Protein AF-A0A6J4KK13-F1 (afdb_monomer)

Structure (mmCIF, N/CA/C/O backbone):
data_AF-A0A6J4KK13-F1
#
_entry.id   AF-A0A6J4KK13-F1
#
loop_
_atom_site.group_PDB
_atom_site.id
_atom_site.type_symbol
_atom_site.label_atom_id
_atom_site.label_alt_id
_atom_site.label_comp_id
_atom_site.label_asym_id
_atom_site.label_entity_id
_atom_site.label_seq_id
_atom_site.pdbx_PDB_ins_code
_atom_site.Cartn_x
_atom_site.Cartn_y
_atom_site.Cartn_z
_atom_site.occupancy
_atom_site.B_iso_or_equiv
_atom_site.auth_seq_id
_atom_site.auth_comp_id
_atom_site.auth_asym_id
_atom_site.auth_atom_id
_atom_site.pdbx_PDB_model_num
ATOM 1 N N . MET A 1 1 ? -66.143 -51.509 44.153 1.00 35.44 1 MET A N 1
ATOM 2 C CA . MET A 1 1 ? -67.311 -51.885 43.330 1.00 35.44 1 MET A CA 1
ATOM 3 C C . MET A 1 1 ? -68.242 -50.684 43.238 1.00 35.44 1 MET A C 1
ATOM 5 O O . MET A 1 1 ? -68.929 -50.363 44.189 1.00 35.44 1 MET A O 1
ATOM 9 N N . ASN A 1 2 ? -68.078 -49.971 42.126 1.00 36.03 2 ASN A N 1
ATOM 10 C CA . ASN A 1 2 ? -68.968 -49.094 41.358 1.00 36.03 2 ASN A CA 1
ATOM 11 C C . ASN A 1 2 ? -70.201 -48.445 42.029 1.00 36.03 2 ASN A C 1
ATOM 13 O O . ASN A 1 2 ? -71.186 -49.118 42.301 1.00 36.03 2 ASN A O 1
ATOM 17 N N . GLY A 1 3 ? -70.181 -47.104 42.071 1.00 37.81 3 GLY A N 1
ATOM 18 C CA . GLY A 1 3 ? -71.166 -46.278 41.352 1.00 37.81 3 GLY A CA 1
ATOM 19 C C . GLY A 1 3 ? -72.427 -45.809 42.093 1.00 37.81 3 GLY A C 1
ATOM 20 O O . GLY A 1 3 ? -73.500 -46.352 41.867 1.00 37.81 3 GLY A O 1
ATOM 21 N N . PHE A 1 4 ? -72.317 -44.711 42.847 1.00 40.78 4 PHE A N 1
ATOM 22 C CA . PHE A 1 4 ? -73.385 -43.705 43.021 1.00 40.78 4 PHE A CA 1
ATOM 23 C C . PHE A 1 4 ? -73.153 -42.618 41.950 1.00 40.78 4 PHE A C 1
ATOM 25 O O . PHE A 1 4 ? -72.002 -42.313 41.664 1.00 40.78 4 PHE A O 1
ATOM 32 N N . GLY A 1 5 ? -74.105 -41.969 41.288 1.00 38.34 5 GLY A N 1
ATOM 33 C CA . GLY A 1 5 ? -75.532 -41.797 41.514 1.00 38.34 5 GLY A CA 1
ATOM 34 C C . GLY A 1 5 ? -75.915 -40.438 40.899 1.00 38.34 5 GLY A C 1
ATOM 35 O O . GLY A 1 5 ? -75.447 -39.408 41.358 1.00 38.34 5 GLY A O 1
ATOM 36 N N . ILE A 1 6 ? -76.654 -40.483 39.788 1.00 45.38 6 ILE A N 1
ATOM 37 C CA . ILE A 1 6 ? -77.806 -39.652 39.386 1.00 45.38 6 ILE A CA 1
ATOM 38 C C . ILE A 1 6 ? -77.944 -38.264 40.056 1.00 45.38 6 ILE A C 1
ATOM 40 O O . ILE A 1 6 ? -78.125 -38.203 41.266 1.00 45.38 6 ILE A O 1
ATOM 44 N N . ALA A 1 7 ? -78.050 -37.184 39.262 1.00 44.25 7 ALA A N 1
ATOM 45 C CA . ALA A 1 7 ? -79.260 -36.333 39.179 1.00 44.25 7 ALA A CA 1
ATOM 46 C C . ALA A 1 7 ? -79.024 -34.953 38.526 1.00 44.25 7 ALA A C 1
ATOM 48 O O . ALA A 1 7 ? -78.060 -34.265 38.833 1.00 44.25 7 ALA A O 1
ATOM 49 N N . CYS A 1 8 ? -79.994 -34.572 37.684 1.00 37.81 8 CYS A N 1
ATOM 50 C CA . CYS A 1 8 ? -80.621 -33.253 37.513 1.00 37.81 8 CYS A CA 1
ATOM 51 C C . CYS A 1 8 ? -79.780 -31.965 37.625 1.00 37.81 8 CYS A C 1
ATOM 53 O O . CYS A 1 8 ? -79.281 -31.638 38.692 1.00 37.81 8 CYS A O 1
ATOM 55 N N . TRP A 1 9 ? -79.899 -31.083 36.624 1.00 40.62 9 TRP A N 1
ATOM 56 C CA . TRP A 1 9 ? -80.886 -29.989 36.695 1.00 40.62 9 TRP A CA 1
ATOM 57 C C . TRP A 1 9 ? -81.048 -29.285 35.338 1.00 40.62 9 TRP A C 1
ATOM 59 O O . TRP A 1 9 ? -80.081 -28.884 34.697 1.00 40.62 9 TRP A O 1
ATOM 69 N N . ALA A 1 10 ? -82.303 -29.153 34.914 1.00 47.31 10 ALA A N 1
ATOM 70 C CA . ALA A 1 10 ? -82.740 -28.318 33.807 1.00 47.31 10 ALA A CA 1
ATOM 71 C C . ALA A 1 10 ? -83.020 -26.899 34.321 1.00 47.31 10 ALA A C 1
ATOM 73 O O . ALA A 1 10 ? -83.624 -26.764 35.382 1.00 47.31 10 ALA A O 1
ATOM 74 N N . VAL A 1 11 ? -82.675 -25.863 33.549 1.00 47.88 11 VAL A N 1
ATOM 75 C CA . VAL A 1 11 ? -83.277 -24.525 33.682 1.00 47.88 11 VAL A CA 1
ATOM 76 C C . VAL A 1 11 ? -83.504 -23.932 32.288 1.00 47.88 11 VAL A C 1
ATOM 78 O O . VAL A 1 11 ? -82.575 -23.568 31.574 1.00 47.88 11 VAL A O 1
ATOM 81 N N . LEU A 1 12 ? -84.785 -23.889 31.919 1.00 45.19 12 LEU A N 1
ATOM 82 C CA . LEU A 1 12 ? -85.404 -22.989 30.943 1.00 45.19 12 LEU A CA 1
ATOM 83 C C . LEU A 1 12 ? -85.207 -21.524 31.365 1.00 45.19 12 LEU A C 1
ATOM 85 O O . LEU A 1 12 ? -85.237 -21.253 32.558 1.00 45.19 12 LEU A O 1
ATOM 89 N N . VAL A 1 13 ? -85.155 -20.587 30.410 1.00 45.38 13 VAL A N 1
ATOM 90 C CA . VAL A 1 13 ? -86.081 -19.431 30.324 1.00 45.38 13 VAL A CA 1
ATOM 91 C C . VAL A 1 13 ? -85.727 -18.562 29.107 1.00 45.38 13 VAL A C 1
ATOM 93 O O . VAL A 1 13 ? -84.594 -18.135 28.908 1.00 45.38 13 VAL A O 1
ATOM 96 N N . ALA A 1 14 ? -86.753 -18.337 28.289 1.00 46.69 14 ALA A N 1
ATOM 97 C CA . ALA A 1 14 ? -86.824 -17.412 27.168 1.00 46.69 14 ALA A CA 1
ATOM 98 C C . ALA A 1 14 ? -87.168 -15.988 27.635 1.00 46.69 14 ALA A C 1
ATOM 100 O O . ALA A 1 14 ? -87.855 -15.865 28.640 1.00 46.69 14 ALA A O 1
ATOM 101 N N . PHE A 1 15 ? -86.764 -14.961 26.874 1.00 37.62 15 PHE A N 1
ATOM 102 C CA . PHE A 1 15 ? -87.362 -13.612 26.693 1.00 37.62 15 PHE A CA 1
ATOM 103 C C . PHE A 1 15 ? -86.232 -12.655 26.258 1.00 37.62 15 PHE A C 1
ATOM 105 O O . PHE A 1 15 ? -85.152 -12.698 26.826 1.00 37.62 15 PHE A O 1
ATOM 112 N N . GLY A 1 16 ? -86.354 -11.748 25.297 1.00 38.53 16 GLY A N 1
ATOM 113 C CA . GLY A 1 16 ? -87.470 -11.334 24.468 1.00 38.53 16 GLY A CA 1
ATOM 114 C C . GLY A 1 16 ? -86.950 -10.309 23.453 1.00 38.53 16 GLY A C 1
ATOM 115 O O . GLY A 1 16 ? -86.031 -9.541 23.733 1.00 38.53 16 GLY A O 1
ATOM 116 N N . VAL A 1 17 ? -87.532 -10.325 22.256 1.00 48.09 17 VAL A N 1
ATOM 117 C CA . VAL A 1 17 ? -87.389 -9.253 21.270 1.00 48.09 17 VAL A CA 1
ATOM 118 C C . VAL A 1 17 ? -88.232 -8.077 21.760 1.00 48.09 17 VAL A C 1
ATOM 120 O O . VAL A 1 17 ? -89.447 -8.199 21.889 1.00 48.09 17 VAL A O 1
ATOM 123 N N . GLY A 1 18 ? -87.583 -6.950 22.044 1.00 37.03 18 GLY A N 1
ATOM 124 C CA . GLY A 1 18 ? -88.225 -5.687 22.390 1.00 37.03 18 GLY A CA 1
ATOM 125 C C . GLY A 1 18 ? -87.513 -4.553 21.669 1.00 37.03 18 GLY A C 1
ATOM 126 O O . GLY A 1 18 ? -86.423 -4.151 22.060 1.00 37.03 18 GLY A O 1
ATOM 127 N N . ALA A 1 19 ? -88.121 -4.072 20.587 1.00 50.56 19 ALA A N 1
ATOM 128 C CA . ALA A 1 19 ? -87.686 -2.883 19.879 1.00 50.56 19 ALA A CA 1
ATOM 129 C C . ALA A 1 19 ? -87.922 -1.642 20.753 1.00 50.56 19 ALA A C 1
ATOM 131 O O . ALA A 1 19 ? -89.062 -1.321 21.083 1.00 50.56 19 ALA A O 1
ATOM 132 N N . THR A 1 20 ? -86.857 -0.909 21.066 1.00 41.75 20 THR A N 1
ATOM 133 C CA . THR A 1 20 ? -86.943 0.512 21.407 1.00 41.75 20 THR A CA 1
ATOM 134 C C . THR A 1 20 ? -86.060 1.283 20.437 1.00 41.75 20 THR A C 1
ATOM 136 O O . THR A 1 20 ? -84.832 1.246 20.469 1.00 41.75 20 THR A O 1
ATOM 139 N N . ALA A 1 21 ? -86.725 1.951 19.499 1.00 50.09 21 ALA A N 1
ATOM 140 C CA . ALA A 1 21 ? -86.128 2.995 18.695 1.00 50.09 21 ALA A CA 1
ATOM 141 C C . ALA A 1 21 ? -85.676 4.119 19.636 1.00 50.09 21 ALA A C 1
ATOM 143 O O . ALA A 1 21 ? -86.513 4.718 20.304 1.00 50.09 21 ALA A O 1
ATOM 144 N N . ASN A 1 22 ? -84.363 4.327 19.732 1.00 46.31 22 ASN A N 1
ATOM 145 C CA . ASN A 1 22 ? -83.684 5.616 19.905 1.00 46.31 22 ASN A CA 1
ATOM 146 C C . ASN A 1 22 ? -82.193 5.350 20.134 1.00 46.31 22 ASN A C 1
ATOM 148 O O . ASN A 1 22 ? -81.750 5.116 21.253 1.00 46.31 22 ASN A O 1
ATOM 152 N N . GLY A 1 23 ? -81.416 5.367 19.052 1.00 43.62 23 GLY A N 1
ATOM 153 C CA . GLY A 1 23 ? -79.969 5.176 19.144 1.00 43.62 23 GLY A CA 1
ATOM 154 C C . GLY A 1 23 ? -79.207 5.197 17.823 1.00 43.62 23 GLY A C 1
ATOM 155 O O . GLY A 1 23 ? -78.069 4.747 17.797 1.00 43.62 23 GLY A O 1
ATOM 156 N N . ALA A 1 24 ? -79.775 5.714 16.726 1.00 45.56 24 ALA A N 1
ATOM 157 C CA . ALA A 1 24 ? -79.061 5.758 15.444 1.00 45.56 24 ALA A CA 1
ATOM 158 C C . ALA A 1 24 ? -77.755 6.585 15.514 1.00 45.56 24 ALA A C 1
ATOM 160 O O . ALA A 1 24 ? -76.809 6.277 14.805 1.00 45.56 24 ALA A O 1
ATOM 161 N N . ALA A 1 25 ? -77.654 7.554 16.433 1.00 50.34 25 ALA A N 1
ATOM 162 C CA . ALA A 1 25 ? -76.449 8.370 16.616 1.00 50.34 25 ALA A CA 1
ATOM 163 C C . ALA A 1 25 ? -75.390 7.758 17.564 1.00 50.34 25 ALA A C 1
ATOM 165 O O . ALA A 1 25 ? -74.239 8.188 17.554 1.00 50.34 25 ALA A O 1
ATOM 166 N N . ALA A 1 26 ? -75.744 6.763 18.389 1.00 52.03 26 ALA A N 1
ATOM 167 C CA . ALA A 1 26 ? -74.807 6.150 19.342 1.00 52.03 26 ALA A CA 1
ATOM 168 C C . ALA A 1 26 ? -74.040 4.967 18.725 1.00 52.03 26 ALA A C 1
ATOM 170 O O . ALA A 1 26 ? -72.853 4.791 19.003 1.00 52.03 26 ALA A O 1
ATOM 171 N N . GLN A 1 27 ? -74.687 4.200 17.835 1.00 54.81 27 GLN A N 1
ATOM 172 C CA . GLN A 1 27 ? -74.023 3.144 17.062 1.00 54.81 27 GLN A CA 1
ATOM 173 C C . GLN A 1 27 ? -72.989 3.715 16.085 1.00 54.81 27 GLN A C 1
ATOM 175 O O . GLN A 1 27 ? -71.900 3.160 15.949 1.00 54.81 27 GLN A O 1
ATOM 180 N N . GLU A 1 28 ? -73.310 4.836 15.433 1.00 60.19 28 GLU A N 1
ATOM 181 C CA . GLU A 1 28 ? -72.422 5.480 14.461 1.00 60.19 28 GLU A CA 1
ATOM 182 C C . GLU A 1 28 ? -71.158 6.032 15.138 1.00 60.19 28 GLU A C 1
ATOM 184 O O . GLU A 1 28 ? -70.063 5.894 14.602 1.00 60.19 28 GLU A O 1
ATOM 189 N N . GLY A 1 29 ? -71.270 6.537 16.372 1.00 66.12 29 GLY A N 1
ATOM 190 C CA . GLY A 1 29 ? -70.123 6.967 17.176 1.00 66.12 29 GLY A CA 1
ATOM 191 C C . GLY A 1 29 ? -69.185 5.824 17.580 1.00 66.12 29 GLY A C 1
ATOM 192 O O . GLY A 1 29 ? -67.970 5.990 17.506 1.00 66.12 29 GLY A O 1
ATOM 193 N N . ALA A 1 30 ? -69.717 4.658 17.963 1.00 70.88 30 ALA A N 1
ATOM 194 C CA . ALA A 1 30 ? -68.905 3.482 18.297 1.00 70.88 30 ALA A CA 1
ATOM 195 C C . ALA A 1 30 ? -68.231 2.876 17.053 1.00 70.88 30 ALA A C 1
ATOM 197 O O . ALA A 1 30 ? -67.042 2.572 17.082 1.00 70.88 30 ALA A O 1
ATOM 198 N N . PHE A 1 31 ? -68.960 2.790 15.937 1.00 77.88 31 PHE A N 1
ATOM 199 C CA . PHE A 1 31 ? -68.430 2.316 14.659 1.00 77.88 31 PHE A CA 1
ATOM 200 C C . PHE A 1 31 ? -67.367 3.261 14.083 1.00 77.88 31 PHE A C 1
ATOM 202 O O . PHE A 1 31 ? -66.307 2.817 13.644 1.00 77.88 31 PHE A O 1
ATOM 209 N N . MET A 1 32 ? -67.602 4.575 14.139 1.00 78.81 32 MET A N 1
ATOM 210 C CA . MET A 1 32 ? -66.620 5.574 13.719 1.00 78.81 32 MET A CA 1
ATOM 211 C C . MET A 1 32 ? -65.391 5.563 14.637 1.00 78.81 32 MET A C 1
ATOM 213 O O . MET A 1 32 ? -64.271 5.695 14.151 1.00 78.81 32 MET A O 1
ATOM 217 N N . LYS A 1 33 ? -65.567 5.348 15.950 1.00 78.12 33 LYS A N 1
ATOM 218 C CA . LYS A 1 33 ? -64.460 5.181 16.906 1.00 78.12 33 LYS A CA 1
ATOM 219 C C . LYS A 1 33 ? -63.624 3.935 16.596 1.00 78.12 33 LYS A C 1
ATOM 221 O O . LYS A 1 33 ? -62.400 4.028 16.634 1.00 78.12 33 LYS A O 1
ATOM 226 N N . ASP A 1 34 ? -64.255 2.822 16.227 1.00 79.31 34 ASP A N 1
ATOM 227 C CA . ASP A 1 34 ? -63.563 1.594 15.817 1.00 79.31 34 ASP A CA 1
ATOM 228 C C . ASP A 1 34 ? -62.811 1.776 14.498 1.00 79.31 34 ASP A C 1
ATOM 230 O O . ASP A 1 34 ? -61.632 1.434 14.424 1.00 79.31 34 ASP A O 1
ATOM 234 N N . ILE A 1 35 ? -63.433 2.397 13.487 1.00 83.75 35 ILE A N 1
ATOM 235 C CA . ILE A 1 35 ? -62.777 2.692 12.203 1.00 83.75 35 ILE A CA 1
ATOM 236 C C . ILE A 1 35 ? -61.581 3.627 12.406 1.00 83.75 35 ILE A C 1
ATOM 238 O O . ILE A 1 35 ? -60.470 3.330 11.957 1.00 83.75 35 ILE A O 1
ATOM 242 N N . LEU A 1 36 ? -61.777 4.739 13.116 1.00 82.88 36 LEU A N 1
ATOM 243 C CA . LEU A 1 36 ? -60.709 5.692 13.422 1.00 82.88 36 LEU A CA 1
ATOM 244 C C . LEU A 1 36 ? -59.635 5.074 14.328 1.00 82.88 36 LEU A C 1
ATOM 246 O O . LEU A 1 36 ? -58.463 5.435 14.211 1.00 82.88 36 LEU A O 1
ATOM 250 N N . GLY A 1 37 ? -60.008 4.116 15.178 1.00 81.31 37 GLY A N 1
ATOM 251 C CA . GLY A 1 37 ? -59.096 3.292 15.967 1.00 81.31 37 GLY A CA 1
ATOM 252 C C . GLY A 1 37 ? -58.259 2.341 15.108 1.00 81.31 37 GLY A C 1
ATOM 253 O O . GLY A 1 37 ? -57.050 2.242 15.317 1.00 81.31 37 GLY A O 1
ATOM 254 N N . THR A 1 38 ? -58.853 1.693 14.096 1.00 79.25 38 THR A N 1
ATOM 255 C CA . THR A 1 38 ? -58.132 0.829 13.138 1.00 79.25 38 THR A CA 1
ATOM 256 C C . THR A 1 38 ? -57.217 1.598 12.192 1.00 79.25 38 THR A C 1
ATOM 258 O O . THR A 1 38 ? -56.150 1.097 11.848 1.00 79.25 38 THR A O 1
ATOM 261 N N . ILE A 1 39 ? -57.592 2.818 11.799 1.00 84.56 39 ILE A N 1
ATOM 262 C CA . ILE A 1 39 ? -56.753 3.698 10.965 1.00 84.56 39 ILE A CA 1
ATOM 263 C C . ILE A 1 39 ? -55.667 4.391 11.820 1.00 84.56 39 ILE A C 1
ATOM 265 O O . ILE A 1 39 ? -54.736 4.990 11.288 1.00 84.56 39 ILE A O 1
ATOM 269 N N . GLY A 1 40 ? -55.736 4.267 13.152 1.00 77.12 40 GLY A N 1
ATOM 270 C CA . GLY A 1 40 ? -54.735 4.791 14.085 1.00 77.12 40 GLY A CA 1
ATOM 271 C C . GLY A 1 40 ? -54.870 6.286 14.390 1.00 77.12 40 GLY A C 1
ATOM 272 O O . GLY A 1 40 ? -53.952 6.872 14.958 1.00 77.12 40 GLY A O 1
ATOM 273 N N . ILE A 1 41 ? -55.999 6.903 14.027 1.00 84.31 41 ILE A N 1
ATOM 274 C CA . ILE A 1 41 ? -56.308 8.315 14.304 1.00 84.31 41 ILE A CA 1
ATOM 275 C C . ILE A 1 41 ? -56.720 8.496 15.767 1.00 84.31 41 ILE A C 1
ATOM 277 O O . ILE A 1 41 ? -56.352 9.487 16.396 1.00 84.31 41 ILE A O 1
ATOM 281 N N . LEU A 1 42 ? -57.463 7.533 16.317 1.00 77.56 42 LEU A N 1
ATOM 282 C CA . LEU A 1 42 ? -57.849 7.529 17.723 1.00 77.56 42 LEU A CA 1
ATOM 283 C C . LEU A 1 42 ? -57.085 6.428 18.471 1.00 77.56 42 LEU A C 1
ATOM 285 O O . LEU A 1 42 ? -57.013 5.298 17.979 1.00 77.56 42 LEU A O 1
ATOM 289 N N . PRO A 1 43 ? -56.510 6.704 19.655 1.00 69.50 43 PRO A N 1
ATOM 290 C CA . PRO A 1 43 ? -55.921 5.651 20.469 1.00 69.50 43 PRO A CA 1
ATOM 291 C C . PRO A 1 43 ? -57.007 4.632 20.834 1.00 69.50 43 PRO A C 1
ATOM 293 O O . PRO A 1 43 ? -58.001 4.984 21.467 1.00 69.50 43 PRO A O 1
ATOM 296 N N . LYS A 1 44 ? -56.830 3.371 20.414 1.00 72.56 44 LYS A N 1
ATOM 297 C CA . LYS A 1 44 ? -57.744 2.285 20.792 1.00 72.56 44 LYS A CA 1
ATOM 298 C C . LYS A 1 44 ? -57.804 2.160 22.315 1.00 72.56 44 LYS A C 1
ATOM 300 O O . LYS A 1 44 ? -56.751 2.215 22.958 1.00 72.56 44 LYS A O 1
ATOM 305 N N . ASP A 1 45 ? -58.993 1.928 22.868 1.00 72.69 45 ASP A N 1
ATOM 306 C CA . ASP A 1 45 ? -59.131 1.528 24.268 1.00 72.69 45 ASP A CA 1
ATOM 307 C C . ASP A 1 45 ? -58.383 0.194 24.433 1.00 72.69 45 ASP A C 1
ATOM 309 O O . ASP A 1 45 ? -58.695 -0.809 23.787 1.00 72.69 45 ASP A O 1
ATOM 313 N N . ARG A 1 46 ? -57.282 0.218 25.190 1.00 75.12 46 ARG A N 1
ATOM 314 C CA . ARG A 1 46 ? -56.480 -0.969 25.503 1.00 75.12 46 ARG A CA 1
ATOM 315 C C . ARG A 1 46 ? -56.877 -1.441 26.885 1.00 75.12 46 ARG A C 1
ATOM 317 O O . ARG A 1 46 ? -56.994 -0.615 27.788 1.00 75.12 46 ARG A O 1
ATOM 324 N N . ASP A 1 47 ? -57.026 -2.750 27.038 1.00 82.62 47 ASP A N 1
ATOM 325 C CA . ASP A 1 47 ? -57.270 -3.342 28.347 1.00 82.62 47 ASP A CA 1
ATOM 326 C C . ASP A 1 47 ? -56.199 -2.876 29.350 1.00 82.62 47 ASP A C 1
ATOM 328 O O . ASP A 1 47 ? -55.025 -2.733 28.970 1.00 82.62 47 ASP A O 1
ATOM 332 N N . PRO A 1 48 ? -56.578 -2.611 30.615 1.00 82.75 48 PRO A N 1
ATOM 333 C CA . PRO A 1 48 ? -55.638 -2.220 31.654 1.00 82.75 48 PRO A CA 1
ATOM 334 C C . PRO A 1 48 ? -54.480 -3.217 31.736 1.00 82.75 48 PRO A C 1
ATOM 336 O O . PRO A 1 48 ? -54.685 -4.425 31.840 1.00 82.75 48 PRO A O 1
ATOM 339 N N . ILE A 1 49 ? -53.250 -2.706 31.667 1.00 81.12 49 ILE A N 1
ATOM 340 C CA . ILE A 1 49 ? -52.047 -3.536 31.735 1.00 81.12 49 ILE A CA 1
ATOM 341 C C . ILE A 1 49 ? -51.971 -4.133 33.142 1.00 81.12 49 ILE A C 1
ATOM 343 O O . ILE A 1 49 ? -51.847 -3.399 34.121 1.00 81.12 49 ILE A O 1
ATOM 347 N N . ASP A 1 50 ? -52.038 -5.460 33.240 1.00 85.00 50 ASP A N 1
ATOM 348 C CA . ASP A 1 50 ? -51.825 -6.180 34.495 1.00 85.00 50 ASP A CA 1
ATOM 349 C C . ASP A 1 50 ? -50.329 -6.136 34.849 1.00 85.00 50 ASP A C 1
ATOM 351 O O . ASP A 1 50 ? -49.503 -6.874 34.300 1.00 85.00 50 ASP A O 1
ATOM 355 N N . TYR A 1 51 ? -49.961 -5.193 35.716 1.00 84.88 51 TYR A N 1
ATOM 356 C CA . TYR A 1 51 ? -48.591 -5.019 36.180 1.00 84.88 51 TYR A CA 1
ATOM 357 C C . TYR A 1 51 ? -48.265 -6.071 37.235 1.00 84.88 51 TYR A C 1
ATOM 359 O O . TYR A 1 51 ? -48.522 -5.892 38.424 1.00 84.88 51 TYR A O 1
ATOM 367 N N . ARG A 1 52 ? -47.640 -7.159 36.791 1.00 88.62 52 ARG A N 1
ATOM 368 C CA . ARG A 1 52 ? -47.016 -8.142 37.678 1.00 88.62 52 ARG A CA 1
ATOM 369 C C . ARG A 1 52 ? -45.530 -7.858 37.814 1.00 88.62 52 ARG A C 1
ATOM 371 O O . ARG A 1 52 ? -44.898 -7.307 36.908 1.00 88.62 52 ARG A O 1
ATOM 378 N N . GLU A 1 53 ? -44.973 -8.250 38.952 1.00 85.88 53 GLU A N 1
ATOM 379 C CA . GLU A 1 53 ? -43.529 -8.249 39.134 1.00 85.88 53 GLU A CA 1
ATOM 380 C C . GLU A 1 53 ? -42.858 -9.069 38.023 1.00 85.88 53 GLU A C 1
ATOM 382 O O . GLU A 1 53 ? -43.324 -10.139 37.623 1.00 85.88 53 GLU A O 1
ATOM 387 N N . ARG A 1 54 ? -41.784 -8.516 37.455 1.00 81.44 54 ARG A N 1
ATOM 388 C CA . ARG A 1 54 ? -41.004 -9.219 36.436 1.00 81.44 54 ARG A CA 1
ATOM 389 C C . ARG A 1 54 ? -40.311 -10.398 37.111 1.00 81.44 54 ARG A C 1
ATOM 391 O O . ARG A 1 54 ? -39.821 -10.255 38.228 1.00 81.44 54 ARG A O 1
ATOM 398 N N . ALA A 1 55 ? -40.249 -11.535 36.420 1.00 85.12 55 ALA A N 1
ATOM 399 C CA . ALA A 1 55 ? -39.519 -12.696 36.912 1.00 85.12 55 ALA A CA 1
ATOM 400 C C . ALA A 1 55 ? -38.089 -12.295 37.339 1.00 85.12 55 ALA A C 1
ATOM 402 O O . ALA A 1 55 ? -37.474 -11.449 36.675 1.00 85.12 55 ALA A O 1
ATOM 403 N N . PRO A 1 56 ? -37.563 -12.871 38.434 1.00 86.19 56 PRO A N 1
ATOM 404 C CA . PRO A 1 56 ? -36.254 -12.506 38.955 1.00 86.19 56 PRO A CA 1
ATOM 405 C C . PRO A 1 56 ? -35.154 -12.757 37.916 1.00 86.19 56 PRO A C 1
ATOM 407 O O . PRO A 1 56 ? -35.201 -13.724 37.152 1.00 86.19 56 PRO A O 1
ATOM 410 N N . LEU A 1 57 ? -34.151 -11.874 37.890 1.00 83.50 57 LEU A N 1
ATOM 411 C CA . LEU A 1 57 ? -33.042 -11.950 36.943 1.00 83.50 57 LEU A CA 1
ATOM 412 C C . LEU A 1 57 ? -32.163 -13.170 37.257 1.00 83.50 57 LEU A C 1
ATOM 414 O O . LEU A 1 57 ? -31.502 -13.220 38.293 1.00 83.50 57 LEU A O 1
ATOM 418 N N . VAL A 1 58 ? -32.138 -14.144 36.346 1.00 85.25 58 VAL A N 1
ATOM 419 C CA . VAL A 1 58 ? -31.266 -15.318 36.464 1.00 85.25 58 VAL A CA 1
ATOM 420 C C . VAL A 1 58 ? -29.856 -14.926 36.036 1.00 85.25 58 VAL A C 1
ATOM 422 O O . VAL A 1 58 ? -29.602 -14.642 34.865 1.00 85.25 58 VAL A O 1
ATOM 425 N N . VAL A 1 59 ? -28.936 -14.893 36.996 1.0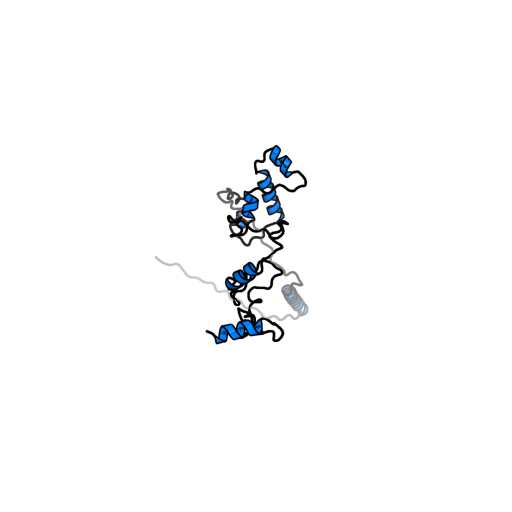0 86.50 59 VAL A N 1
ATOM 426 C CA . VAL A 1 59 ? -27.528 -14.574 36.747 1.00 86.50 59 VAL A CA 1
ATOM 427 C C . VAL A 1 59 ? -26.806 -15.827 36.231 1.00 86.50 59 VAL A C 1
ATOM 429 O O . VAL A 1 59 ? -26.993 -16.905 36.803 1.00 86.50 59 VAL A O 1
ATOM 432 N N . PRO A 1 60 ? -25.981 -15.730 35.170 1.00 87.25 60 PRO A N 1
ATOM 433 C CA . PRO A 1 60 ? -25.195 -16.860 34.689 1.00 87.25 60 PRO A CA 1
ATOM 434 C C . PRO A 1 60 ? -24.259 -17.418 35.780 1.00 87.25 60 PRO A C 1
ATOM 436 O O . PRO A 1 60 ? -23.665 -16.632 36.518 1.00 87.25 60 PRO A O 1
ATOM 439 N N . PRO A 1 61 ? -24.038 -18.748 35.851 1.00 87.62 61 PRO A N 1
ATOM 440 C CA . PRO A 1 61 ? -23.192 -19.374 36.880 1.00 87.62 61 PRO A CA 1
ATOM 441 C C . PRO A 1 61 ? -21.724 -18.936 36.858 1.00 87.62 61 PRO A C 1
ATOM 443 O O . PRO A 1 61 ? -21.005 -19.111 37.838 1.00 87.62 61 PRO A O 1
ATOM 446 N N . LYS A 1 62 ? -21.251 -18.425 35.718 1.00 85.56 62 LYS A N 1
ATOM 447 C CA . LYS A 1 62 ? -19.893 -17.915 35.543 1.00 85.56 62 LYS A CA 1
ATOM 448 C C . LYS A 1 62 ? -19.976 -16.535 34.911 1.00 85.56 62 LYS A C 1
ATOM 450 O O . LYS A 1 62 ? -20.570 -16.379 33.848 1.00 85.56 62 LYS A O 1
ATOM 455 N N . LEU A 1 63 ? -19.353 -15.569 35.576 1.00 87.44 63 LEU A N 1
ATOM 456 C CA . LEU A 1 63 ? -19.217 -14.183 35.121 1.00 87.44 63 LEU A CA 1
ATOM 457 C C . LEU A 1 63 ? -17.882 -13.938 34.395 1.00 87.44 63 LEU A C 1
ATOM 459 O O . LEU A 1 63 ? -17.575 -12.811 34.023 1.00 87.44 63 LEU A O 1
ATOM 463 N N . GLU A 1 64 ? -17.092 -14.993 34.194 1.00 86.19 64 GLU A N 1
ATOM 464 C CA . GLU A 1 64 ? -15.834 -14.961 33.450 1.00 86.19 64 GLU A CA 1
ATOM 465 C C . GLU A 1 64 ? -16.112 -14.586 31.989 1.00 86.19 64 GLU A C 1
ATOM 467 O O . GLU A 1 64 ? -16.697 -15.357 31.219 1.00 86.19 64 GLU A O 1
ATOM 472 N N . LEU A 1 65 ? -15.698 -13.381 31.604 1.00 81.94 65 LEU A N 1
ATOM 473 C CA . LEU A 1 65 ? -15.738 -12.946 30.217 1.00 81.94 65 LEU A CA 1
ATOM 474 C C . LEU A 1 65 ? -14.661 -13.692 29.425 1.00 81.94 65 LEU A C 1
ATOM 476 O O . LEU A 1 65 ? -13.564 -13.957 29.917 1.00 81.94 65 LEU A O 1
ATOM 480 N N . ARG A 1 66 ? -14.950 -14.004 28.157 1.00 84.06 66 ARG A N 1
ATOM 481 C CA . ARG A 1 66 ? -13.914 -14.483 27.233 1.00 84.06 66 ARG A CA 1
ATOM 482 C C . ARG A 1 66 ? -12.778 -13.443 27.197 1.00 84.06 66 ARG A C 1
ATOM 484 O O . ARG A 1 66 ? -13.084 -12.253 27.092 1.00 84.06 66 ARG A O 1
ATOM 491 N N . PRO A 1 67 ? -11.496 -13.861 27.232 1.00 85.00 67 PRO A N 1
ATOM 492 C CA . PRO A 1 67 ? -10.378 -12.931 27.111 1.00 85.00 67 PRO A CA 1
ATOM 493 C C . PRO A 1 67 ? -10.523 -12.073 25.846 1.00 85.00 67 PRO A C 1
ATOM 495 O O . PRO A 1 67 ? -10.996 -12.583 24.820 1.00 85.00 67 PRO A O 1
ATOM 498 N N . PRO A 1 68 ? -10.134 -10.785 25.898 1.00 83.25 68 PRO A N 1
ATOM 499 C CA . PRO A 1 68 ? -10.255 -9.895 24.756 1.00 83.25 68 PRO A CA 1
ATOM 500 C C . PRO A 1 68 ? -9.518 -10.497 23.562 1.00 83.25 68 PRO A C 1
ATOM 502 O O . PRO A 1 68 ? -8.409 -11.022 23.685 1.00 83.25 68 PRO A O 1
ATOM 505 N N . ALA A 1 69 ? -10.160 -10.456 22.397 1.00 80.31 69 ALA A N 1
ATOM 506 C CA . ALA A 1 69 ? -9.519 -10.916 21.181 1.00 80.31 69 ALA A CA 1
ATOM 507 C C . ALA A 1 69 ? -8.295 -10.026 20.910 1.00 80.31 69 ALA A C 1
ATOM 509 O O . ALA A 1 69 ? -8.374 -8.806 21.056 1.00 80.31 69 ALA A O 1
ATOM 510 N N . GLY A 1 70 ? -7.160 -10.633 20.551 1.00 78.25 70 GLY A N 1
ATOM 511 C CA . GLY A 1 70 ? -5.927 -9.887 20.297 1.00 78.25 70 GLY A CA 1
ATOM 512 C C . GLY A 1 70 ? -6.134 -8.782 19.257 1.00 78.25 70 GLY A C 1
ATOM 513 O O . GLY A 1 70 ? -6.940 -8.938 18.328 1.00 78.25 70 GLY A O 1
ATOM 514 N N . ALA A 1 71 ? -5.409 -7.671 19.414 1.00 67.44 71 ALA A N 1
ATOM 515 C CA . ALA A 1 71 ? -5.405 -6.582 18.442 1.00 67.44 71 ALA A CA 1
ATOM 516 C C . ALA A 1 71 ? -5.051 -7.139 17.051 1.00 67.44 71 ALA A C 1
ATOM 518 O O . ALA A 1 71 ? -4.033 -7.811 16.895 1.00 67.44 71 ALA A O 1
ATOM 519 N N . GLY A 1 72 ? -5.909 -6.914 16.051 1.00 69.50 72 GLY A N 1
ATOM 520 C CA . GLY A 1 72 ? -5.735 -7.470 14.703 1.00 69.50 72 GLY A CA 1
ATOM 521 C C . GLY A 1 72 ? -6.512 -8.761 14.411 1.00 69.50 72 GLY A C 1
ATOM 522 O O . GLY A 1 72 ? -6.457 -9.262 13.289 1.00 69.50 72 GLY A O 1
ATOM 523 N N . SER A 1 73 ? -7.215 -9.345 15.389 1.00 69.19 73 SER A N 1
ATOM 524 C CA . SER A 1 73 ? -7.908 -10.630 15.194 1.00 69.19 73 SER A CA 1
ATOM 525 C C . SER A 1 73 ? -9.138 -10.546 14.284 1.00 69.19 73 SER A C 1
ATOM 527 O O . SER A 1 73 ? -9.483 -11.546 13.655 1.00 69.19 73 SER A O 1
ATOM 529 N N . ALA A 1 74 ? -9.790 -9.385 14.184 1.00 68.44 74 ALA A N 1
ATOM 530 C CA . ALA A 1 74 ? -10.909 -9.178 13.268 1.00 68.44 74 ALA A CA 1
ATOM 531 C C . ALA A 1 74 ? -10.407 -9.051 11.820 1.00 68.44 74 ALA A C 1
ATOM 533 O O . ALA A 1 74 ? -10.941 -9.697 10.919 1.00 68.44 74 ALA A O 1
ATOM 534 N N . GLU A 1 75 ? -9.315 -8.314 11.624 1.00 68.75 75 GLU A N 1
ATOM 535 C CA . GLU A 1 75 ? -8.646 -8.105 10.338 1.00 68.75 75 GLU A CA 1
ATOM 536 C C . GLU A 1 75 ? -7.959 -9.384 9.832 1.00 68.75 75 GLU A C 1
ATOM 538 O O . GLU A 1 75 ? -7.925 -9.638 8.631 1.00 68.75 75 GLU A O 1
ATOM 543 N N . ALA A 1 76 ? -7.443 -10.223 10.738 1.00 71.12 76 ALA A N 1
ATOM 544 C CA . ALA A 1 76 ? -6.867 -11.525 10.394 1.00 71.12 76 ALA A CA 1
ATOM 545 C C . ALA A 1 76 ? -7.932 -12.564 10.007 1.00 71.12 76 ALA A C 1
ATOM 547 O O . ALA A 1 76 ? -7.666 -13.453 9.200 1.00 71.12 76 ALA A O 1
ATOM 548 N N . ARG A 1 77 ? -9.138 -12.470 10.584 1.00 75.94 77 ARG A N 1
ATOM 549 C CA . ARG A 1 77 ? -10.259 -13.374 10.277 1.00 75.94 77 ARG A CA 1
ATOM 550 C C . ARG A 1 77 ? -11.029 -12.959 9.030 1.00 75.94 77 ARG A C 1
ATOM 552 O O . ARG A 1 77 ? -11.650 -13.815 8.409 1.00 75.94 77 ARG A O 1
ATOM 559 N N . ASN A 1 78 ? -11.005 -11.675 8.677 1.00 79.31 78 ASN A N 1
ATOM 560 C CA . ASN A 1 78 ? -11.687 -11.160 7.502 1.00 79.31 78 ASN A CA 1
ATOM 561 C C . ASN A 1 78 ? -10.774 -10.221 6.691 1.00 79.31 78 ASN A C 1
ATOM 563 O O . ASN A 1 78 ? -10.656 -9.041 7.029 1.00 79.31 78 ASN A O 1
ATOM 567 N N . PRO A 1 79 ? -10.179 -10.704 5.584 1.00 78.31 79 PRO A N 1
ATOM 568 C CA . PRO A 1 79 ? -9.295 -9.896 4.748 1.00 78.31 79 PRO A CA 1
ATOM 569 C C . PRO A 1 79 ? -10.013 -8.752 4.011 1.00 78.31 79 PRO A C 1
ATOM 571 O O . PRO A 1 79 ? -9.339 -7.850 3.522 1.00 78.31 79 PRO A O 1
ATOM 574 N N . GLN A 1 80 ? -11.351 -8.763 3.945 1.00 83.69 80 GLN A N 1
ATOM 575 C CA . GLN A 1 80 ? -12.164 -7.705 3.330 1.00 83.69 80 GLN A CA 1
ATOM 576 C C . GLN A 1 80 ? -12.431 -6.528 4.286 1.00 83.69 80 GLN A C 1
ATOM 578 O O . GLN A 1 80 ? -13.017 -5.525 3.878 1.00 83.69 80 GLN A O 1
ATOM 583 N N . TRP A 1 81 ? -12.042 -6.629 5.564 1.00 81.81 81 TRP A N 1
ATOM 584 C CA . TRP A 1 81 ? -12.275 -5.545 6.515 1.00 81.81 81 TRP A CA 1
ATOM 585 C C . TRP A 1 81 ? -11.459 -4.298 6.129 1.00 81.81 81 TRP A C 1
ATOM 587 O O . TRP A 1 81 ? -10.255 -4.421 5.874 1.00 81.81 81 TRP A O 1
ATOM 597 N N . PRO A 1 82 ? -12.069 -3.099 6.089 1.00 83.88 82 PRO A N 1
ATOM 598 C CA . PRO A 1 82 ? -11.351 -1.876 5.753 1.00 83.88 82 PRO A CA 1
ATOM 599 C C . PRO A 1 82 ? -10.164 -1.646 6.693 1.00 83.88 82 PRO A C 1
ATOM 601 O O . PRO A 1 82 ? -10.293 -1.749 7.914 1.00 83.88 82 PRO A O 1
ATOM 604 N N . ARG A 1 83 ? -9.001 -1.323 6.121 1.00 83.00 83 ARG A N 1
ATOM 605 C CA . ARG A 1 83 ? -7.822 -0.912 6.889 1.00 83.00 83 ARG A CA 1
ATOM 606 C C . ARG A 1 83 ? -7.839 0.600 7.047 1.00 83.00 83 ARG A C 1
ATOM 608 O O . ARG A 1 83 ? -7.774 1.317 6.054 1.00 83.00 83 ARG A O 1
ATOM 615 N N . ASP A 1 84 ? -7.908 1.056 8.289 1.00 86.50 84 ASP A N 1
ATOM 616 C CA . ASP A 1 84 ? -7.806 2.472 8.625 1.00 86.50 84 ASP A CA 1
ATOM 617 C C . ASP A 1 84 ? -6.365 2.973 8.365 1.00 86.50 84 ASP A C 1
ATOM 619 O O . ASP A 1 84 ? -5.413 2.388 8.909 1.00 86.50 84 ASP A O 1
ATOM 623 N N . PRO A 1 85 ? -6.167 4.006 7.520 1.00 87.94 85 PRO A N 1
ATOM 624 C CA . PRO A 1 85 ? -4.844 4.557 7.239 1.00 87.94 85 PRO A CA 1
ATOM 625 C C . PRO A 1 85 ? -4.150 5.114 8.488 1.00 87.94 85 PRO A C 1
ATOM 627 O O . PRO A 1 85 ? -2.925 4.995 8.588 1.00 87.94 85 PRO A O 1
ATOM 630 N N . ASP A 1 86 ? -4.895 5.651 9.456 1.00 90.81 86 ASP A N 1
ATOM 631 C CA . ASP A 1 86 ? -4.321 6.241 10.668 1.00 90.81 86 ASP A CA 1
ATOM 632 C C . ASP A 1 86 ? -3.766 5.152 11.591 1.00 90.81 86 ASP A C 1
ATOM 634 O O . ASP A 1 86 ? -2.645 5.257 12.096 1.00 90.81 86 ASP A O 1
ATOM 638 N N . VAL A 1 87 ? -4.495 4.040 11.733 1.00 88.25 87 VAL A N 1
ATOM 639 C CA . VAL A 1 87 ? -4.028 2.860 12.481 1.00 88.25 87 VAL A CA 1
ATOM 640 C C . VAL A 1 87 ? -2.819 2.221 11.794 1.00 88.25 87 VAL A C 1
ATOM 642 O O . VAL A 1 87 ? -1.876 1.793 12.464 1.00 88.25 87 VAL A O 1
ATOM 645 N N . ALA A 1 88 ? -2.804 2.173 10.460 1.00 87.31 88 ALA A N 1
ATOM 646 C CA . ALA A 1 88 ? -1.652 1.681 9.707 1.00 87.31 88 ALA A CA 1
ATOM 647 C C . ALA A 1 88 ? -0.417 2.579 9.900 1.00 87.31 88 ALA A C 1
ATOM 649 O O . ALA A 1 88 ? 0.686 2.070 10.120 1.00 87.31 88 ALA A O 1
ATOM 650 N N . ALA A 1 89 ? -0.600 3.902 9.879 1.00 86.06 89 ALA A N 1
ATOM 651 C CA . ALA A 1 89 ? 0.461 4.867 10.142 1.00 86.06 89 ALA A CA 1
ATOM 652 C C . ALA A 1 89 ? 0.988 4.760 11.582 1.00 86.06 89 ALA A C 1
ATOM 654 O O . ALA A 1 89 ? 2.203 4.775 11.788 1.00 86.06 89 ALA A O 1
ATOM 655 N N . ALA A 1 90 ? 0.101 4.589 12.567 1.00 88.19 90 ALA A N 1
ATOM 656 C CA . ALA A 1 90 ? 0.477 4.382 13.964 1.00 88.19 90 ALA A CA 1
ATOM 657 C C . ALA A 1 90 ? 1.313 3.105 14.142 1.00 88.19 90 ALA A C 1
ATOM 659 O O . ALA A 1 90 ? 2.425 3.173 14.667 1.00 88.19 90 ALA A O 1
ATOM 660 N N . ARG A 1 91 ? 0.853 1.965 13.604 1.00 87.44 91 ARG A N 1
ATOM 661 C CA . ARG A 1 91 ? 1.607 0.697 13.656 1.00 87.44 91 ARG A CA 1
ATOM 662 C C . ARG A 1 91 ? 2.971 0.805 12.977 1.00 87.44 91 ARG A C 1
ATOM 664 O O . ARG A 1 91 ? 3.947 0.245 13.471 1.00 87.44 91 ARG A O 1
ATOM 671 N N . ARG A 1 92 ? 3.061 1.529 11.856 1.00 85.81 92 ARG A N 1
ATOM 672 C CA . ARG A 1 92 ? 4.336 1.770 11.171 1.00 85.81 92 ARG A CA 1
ATOM 673 C C . ARG A 1 92 ? 5.299 2.574 12.049 1.00 85.81 92 ARG A C 1
ATOM 675 O O . ARG A 1 92 ? 6.450 2.174 12.183 1.00 85.81 92 ARG A O 1
ATOM 682 N N . ARG A 1 93 ? 4.829 3.651 12.686 1.00 85.25 93 ARG A N 1
ATOM 683 C CA . ARG A 1 93 ? 5.642 4.462 13.612 1.00 85.25 93 ARG A CA 1
ATOM 684 C C . ARG A 1 93 ? 6.122 3.655 14.815 1.00 85.25 93 ARG A C 1
ATOM 686 O O . ARG A 1 93 ? 7.276 3.781 15.203 1.00 85.25 93 ARG A O 1
ATOM 693 N N . GLU A 1 94 ? 5.264 2.816 15.390 1.00 87.19 94 GLU A N 1
ATOM 694 C CA . GLU A 1 94 ? 5.643 1.919 16.491 1.00 87.19 94 GLU A CA 1
ATOM 695 C C . GLU A 1 94 ? 6.702 0.898 16.059 1.00 87.19 94 GLU A C 1
ATOM 697 O O . GLU A 1 94 ? 7.664 0.655 16.790 1.00 87.19 94 GLU A O 1
ATOM 702 N N . ALA A 1 95 ? 6.559 0.325 14.860 1.00 85.38 95 ALA A N 1
ATOM 703 C CA . ALA A 1 95 ? 7.545 -0.592 14.300 1.00 85.38 95 ALA A CA 1
ATOM 704 C C . ALA A 1 95 ? 8.895 0.104 14.072 1.00 85.38 95 ALA A C 1
ATOM 706 O O . ALA A 1 95 ? 9.920 -0.428 14.491 1.00 85.38 95 ALA A O 1
ATOM 707 N N . GLU A 1 96 ? 8.892 1.305 13.487 1.00 81.44 96 GLU A N 1
ATOM 708 C CA . GLU A 1 96 ? 10.090 2.133 13.286 1.00 81.44 96 GLU A CA 1
ATOM 709 C C . GLU A 1 96 ? 10.741 2.529 14.621 1.00 81.44 96 GLU A C 1
ATOM 711 O O . GLU A 1 96 ? 11.962 2.479 14.749 1.00 81.44 96 GLU A O 1
ATOM 716 N N . ALA A 1 97 ? 9.946 2.842 15.648 1.00 83.06 97 ALA A N 1
ATOM 717 C CA . ALA A 1 97 ? 10.447 3.158 16.986 1.00 83.06 97 ALA A CA 1
ATOM 718 C C . ALA A 1 97 ? 11.075 1.948 17.700 1.00 83.06 97 ALA A C 1
ATOM 720 O O . ALA A 1 97 ? 11.951 2.125 18.546 1.00 83.06 97 ALA A O 1
ATOM 721 N N . ARG A 1 98 ? 10.636 0.725 17.374 1.00 81.94 98 ARG A N 1
ATOM 722 C CA . ARG A 1 98 ? 11.182 -0.519 17.936 1.00 81.94 98 ARG A CA 1
ATOM 723 C C . ARG A 1 98 ? 12.502 -0.935 17.285 1.00 81.94 98 ARG A C 1
ATOM 725 O O . ARG A 1 98 ? 13.214 -1.750 17.871 1.00 81.94 98 ARG A O 1
ATOM 732 N N . VAL A 1 99 ? 12.833 -0.409 16.104 1.00 78.88 99 VAL A N 1
ATOM 733 C CA . VAL A 1 99 ? 14.116 -0.692 15.454 1.00 78.88 99 VAL A CA 1
ATOM 734 C C . VAL A 1 99 ? 15.241 -0.121 16.326 1.00 78.88 99 VAL A C 1
ATOM 736 O O . VAL A 1 99 ? 15.282 1.090 16.554 1.00 78.88 99 VAL A O 1
ATOM 739 N N . PRO A 1 100 ? 16.162 -0.960 16.835 1.00 75.50 100 PRO A N 1
ATOM 740 C CA . PRO A 1 100 ? 17.279 -0.481 17.633 1.00 75.50 100 PRO A CA 1
ATOM 741 C C . PRO A 1 100 ? 18.270 0.253 16.722 1.00 75.50 100 PRO A C 1
ATOM 743 O O . PRO A 1 100 ? 19.127 -0.364 16.100 1.00 75.50 100 PRO A O 1
ATOM 746 N N . THR A 1 101 ? 18.144 1.575 16.627 1.00 69.19 101 THR A N 1
ATOM 747 C CA . THR A 1 101 ? 19.120 2.436 15.942 1.00 69.19 101 THR A CA 1
ATOM 748 C C . THR A 1 101 ? 20.132 2.980 16.936 1.00 69.19 101 THR A C 1
ATOM 750 O O . THR A 1 101 ? 19.753 3.518 17.980 1.00 69.19 101 THR A O 1
ATOM 753 N N . THR A 1 102 ? 21.413 2.914 16.590 1.00 71.31 102 THR A N 1
ATOM 754 C CA . THR A 1 102 ? 22.465 3.604 17.346 1.00 71.31 102 THR A CA 1
ATOM 755 C C . THR A 1 102 ? 22.315 5.131 17.219 1.00 71.31 102 THR A C 1
ATOM 757 O O . THR A 1 102 ? 21.808 5.641 16.220 1.00 71.31 102 THR A O 1
ATOM 760 N N . GLU A 1 103 ? 22.774 5.899 18.213 1.00 65.38 103 GLU A N 1
ATOM 761 C CA . GLU A 1 103 ? 22.759 7.380 18.197 1.00 65.38 103 GLU A CA 1
ATOM 762 C C . GLU A 1 103 ? 23.422 7.946 16.919 1.00 65.38 103 GLU A C 1
ATOM 764 O O . GLU A 1 103 ? 22.959 8.925 16.330 1.00 65.38 103 GLU A O 1
ATOM 769 N N . THR A 1 104 ? 24.484 7.288 16.441 1.00 63.91 104 THR A N 1
ATOM 770 C CA . THR A 1 104 ? 25.191 7.636 15.201 1.00 63.91 104 THR A CA 1
ATOM 771 C C . THR A 1 104 ? 24.334 7.403 13.958 1.00 63.91 104 THR A C 1
ATOM 773 O O . THR A 1 104 ? 24.350 8.225 13.042 1.00 63.91 104 THR A O 1
ATOM 776 N N . GLU A 1 105 ? 23.569 6.313 13.917 1.00 65.31 105 GLU A N 1
ATOM 777 C CA . GLU A 1 105 ? 22.613 6.036 12.842 1.00 65.31 105 GLU A CA 1
ATOM 778 C C . GLU A 1 105 ? 21.463 7.038 12.862 1.00 65.31 105 GLU A C 1
ATOM 780 O O . GLU A 1 105 ? 21.168 7.639 11.833 1.00 65.31 105 GLU A O 1
ATOM 785 N N . ARG A 1 106 ? 20.885 7.320 14.033 1.00 66.12 106 ARG A N 1
ATOM 786 C CA . ARG A 1 106 ? 19.786 8.285 14.182 1.00 66.12 106 ARG A CA 1
ATOM 787 C C . ARG A 1 106 ? 20.172 9.681 13.675 1.00 66.12 106 ARG A C 1
ATOM 789 O O . ARG A 1 106 ? 19.390 10.320 12.979 1.00 66.12 106 ARG A O 1
ATOM 796 N N . ARG A 1 107 ? 21.411 10.125 13.926 1.00 65.19 107 ARG A N 1
ATOM 797 C CA . ARG A 1 107 ? 21.951 11.385 13.372 1.00 65.19 107 ARG A CA 1
ATOM 798 C C . ARG A 1 107 ? 22.177 11.348 11.860 1.00 65.19 107 ARG A C 1
ATOM 800 O O . ARG A 1 107 ? 22.032 12.375 11.209 1.00 65.19 107 ARG A O 1
ATOM 807 N N . ARG A 1 108 ? 22.512 10.188 11.285 1.00 63.50 108 ARG A N 1
ATOM 808 C CA . ARG A 1 108 ? 22.625 10.018 9.824 1.00 63.50 108 ARG A CA 1
ATOM 809 C C . ARG A 1 108 ? 21.258 10.005 9.138 1.00 63.50 108 ARG A C 1
ATOM 811 O O . ARG A 1 108 ? 21.160 10.485 8.016 1.00 63.50 108 ARG A O 1
ATOM 818 N N . PHE A 1 109 ? 20.231 9.480 9.808 1.00 62.12 109 PHE A N 1
ATOM 819 C CA . PHE A 1 109 ? 18.856 9.420 9.307 1.00 62.12 109 PHE A CA 1
ATOM 820 C C . PHE A 1 109 ? 18.093 10.751 9.438 1.00 62.12 109 PHE A C 1
ATOM 822 O O . PHE A 1 109 ? 17.223 11.018 8.617 1.00 62.12 109 PHE A O 1
ATOM 829 N N . ASN A 1 110 ? 18.440 11.593 10.420 1.00 62.72 110 ASN A N 1
ATOM 830 C CA . ASN A 1 110 ? 17.768 12.872 10.701 1.00 62.72 110 ASN A CA 1
ATOM 831 C C . ASN A 1 110 ? 18.275 14.076 9.886 1.00 62.72 110 ASN A C 1
ATOM 833 O O . ASN A 1 110 ? 17.719 15.162 10.020 1.00 62.72 110 ASN A O 1
ATOM 837 N N . ASN A 1 111 ? 19.327 13.928 9.077 1.00 58.00 111 ASN A N 1
ATOM 838 C CA . ASN A 1 111 ? 19.727 14.993 8.157 1.00 58.00 111 ASN A CA 1
ATOM 839 C C . ASN A 1 111 ? 18.748 15.027 6.971 1.00 58.00 111 ASN A C 1
ATOM 841 O O . ASN A 1 111 ? 18.403 13.967 6.451 1.00 58.00 111 ASN A O 1
ATOM 845 N N . ASP A 1 112 ? 18.364 16.228 6.515 1.00 56.47 112 ASP A N 1
ATOM 846 C CA . ASP A 1 112 ? 17.417 16.559 5.416 1.00 56.47 112 ASP A CA 1
ATOM 847 C C . ASP A 1 112 ? 17.651 15.846 4.063 1.00 56.47 112 ASP A C 1
ATOM 849 O O . ASP A 1 112 ? 16.961 16.079 3.076 1.00 56.47 112 ASP A O 1
ATOM 853 N N . SER A 1 113 ? 18.637 14.960 3.985 1.00 56.69 113 SER A N 1
ATOM 854 C CA . SER A 1 113 ? 18.983 14.166 2.810 1.00 56.69 113 SER A CA 1
ATOM 855 C C . SER A 1 113 ? 18.114 12.924 2.610 1.00 56.69 113 SER A C 1
ATOM 857 O O . SER A 1 113 ? 18.346 12.206 1.642 1.00 56.69 113 SER A O 1
ATOM 859 N N . GLY A 1 114 ? 17.150 12.655 3.499 1.00 57.09 114 GLY A N 1
ATOM 860 C CA . GLY A 1 114 ? 16.408 11.398 3.506 1.00 57.09 114 GLY A CA 1
ATOM 861 C C . GLY A 1 114 ? 17.336 10.239 3.869 1.00 57.09 114 GLY A C 1
ATOM 862 O O . GLY A 1 114 ? 18.421 10.069 3.314 1.00 57.09 114 GLY A O 1
ATOM 863 N N . GLY A 1 115 ? 16.943 9.441 4.855 1.00 68.12 115 GLY A N 1
ATOM 864 C CA . GLY A 1 115 ? 17.710 8.276 5.275 1.00 68.12 115 GLY A CA 1
ATOM 865 C C . GLY A 1 115 ? 18.248 7.471 4.093 1.00 68.12 115 GLY A C 1
ATOM 866 O O . GLY A 1 115 ? 17.480 7.060 3.225 1.00 68.12 115 GLY A O 1
ATOM 867 N N . ARG A 1 116 ? 19.569 7.253 4.040 1.00 66.88 116 ARG A N 1
ATOM 868 C CA . ARG A 1 116 ? 20.153 6.344 3.048 1.00 66.88 116 ARG A CA 1
ATOM 869 C C . ARG A 1 116 ? 19.471 4.993 3.235 1.00 66.88 116 ARG A C 1
ATOM 871 O O . ARG A 1 116 ? 19.593 4.410 4.308 1.00 66.88 116 ARG A O 1
ATOM 878 N N . LEU A 1 117 ? 18.747 4.538 2.215 1.00 71.31 117 LEU A N 1
ATOM 879 C CA . LEU A 1 117 ? 18.067 3.248 2.249 1.00 71.31 117 LEU A CA 1
ATOM 880 C C . LEU A 1 117 ? 19.086 2.155 2.579 1.00 71.31 117 LEU A C 1
ATOM 882 O O . LEU A 1 117 ? 20.197 2.146 2.033 1.00 71.31 117 LEU A O 1
ATOM 886 N N . SER A 1 118 ? 18.708 1.247 3.479 1.00 76.19 118 SER A N 1
ATOM 887 C CA . SER A 1 118 ? 19.513 0.058 3.752 1.00 76.19 118 SER A CA 1
ATOM 888 C C . SER A 1 118 ? 19.675 -0.770 2.474 1.00 76.19 118 SER A C 1
ATOM 890 O O . SER A 1 118 ? 18.860 -0.698 1.549 1.00 76.19 118 SER A O 1
ATOM 892 N N . VAL A 1 119 ? 20.739 -1.572 2.390 1.00 77.25 119 VAL A N 1
ATOM 893 C CA . VAL A 1 119 ? 20.945 -2.456 1.231 1.00 77.25 119 VAL A CA 1
ATOM 894 C C . VAL A 1 119 ? 19.757 -3.411 1.089 1.00 77.25 119 VAL A C 1
ATOM 896 O O . VAL A 1 119 ? 19.340 -3.724 -0.023 1.00 77.25 119 VAL A O 1
ATOM 899 N N . GLU A 1 120 ? 19.177 -3.825 2.207 1.00 78.56 120 GLU A N 1
ATOM 900 C CA . GLU A 1 120 ? 17.998 -4.674 2.312 1.00 78.56 120 GLU A CA 1
ATOM 901 C C . GLU A 1 120 ? 16.740 -3.975 1.778 1.00 78.56 120 GLU A C 1
ATOM 903 O O . GLU A 1 120 ? 16.026 -4.579 0.981 1.00 78.56 120 GLU A O 1
ATOM 908 N N . GLU A 1 121 ? 16.496 -2.702 2.113 1.00 76.12 121 GLU A N 1
ATOM 909 C CA . GLU A 1 121 ? 15.389 -1.915 1.537 1.00 76.12 121 GLU A CA 1
ATOM 910 C C . GLU A 1 121 ? 15.561 -1.676 0.042 1.00 76.12 121 GLU A C 1
ATOM 912 O O . GLU A 1 121 ? 14.613 -1.854 -0.726 1.00 76.12 121 GLU A O 1
ATOM 917 N N . ILE A 1 122 ? 16.778 -1.327 -0.389 1.00 81.50 122 ILE A N 1
ATOM 918 C CA . ILE A 1 122 ? 17.092 -1.186 -1.814 1.00 81.50 122 ILE A CA 1
ATOM 919 C C . ILE A 1 122 ? 16.778 -2.502 -2.521 1.00 81.50 122 ILE A C 1
ATOM 921 O O . ILE A 1 122 ? 16.156 -2.494 -3.578 1.00 81.50 122 ILE A O 1
ATOM 925 N N . ARG A 1 123 ? 17.164 -3.641 -1.931 1.00 77.56 123 ARG A N 1
ATOM 926 C CA . ARG A 1 123 ? 16.891 -4.977 -2.474 1.00 77.56 123 ARG A CA 1
ATOM 927 C C . ARG A 1 123 ? 15.403 -5.319 -2.482 1.00 77.56 123 ARG A C 1
ATOM 929 O O . ARG A 1 123 ? 14.965 -5.895 -3.472 1.00 77.56 123 ARG A O 1
ATOM 936 N N . ALA A 1 124 ? 14.653 -4.964 -1.441 1.00 79.81 124 ALA A N 1
ATOM 937 C CA . ALA A 1 124 ? 13.214 -5.207 -1.337 1.00 79.81 124 ALA A CA 1
ATOM 938 C C . ALA A 1 124 ? 12.410 -4.414 -2.379 1.00 79.81 124 ALA A C 1
ATOM 940 O O . ALA A 1 124 ? 11.400 -4.901 -2.879 1.00 79.81 124 ALA A O 1
ATOM 941 N N . GLY A 1 125 ? 12.887 -3.223 -2.754 1.00 75.94 125 GLY A N 1
ATOM 942 C CA . GLY A 1 125 ? 12.312 -2.426 -3.839 1.00 75.94 125 GLY A CA 1
ATOM 943 C C . GLY A 1 125 ? 12.664 -2.914 -5.251 1.00 75.94 125 GLY A C 1
ATOM 944 O O . GLY A 1 125 ? 12.115 -2.393 -6.223 1.00 75.94 125 GLY A O 1
ATOM 945 N N . ARG A 1 126 ? 13.568 -3.895 -5.414 1.00 75.88 126 ARG A N 1
ATOM 946 C CA . ARG A 1 126 ? 13.929 -4.405 -6.747 1.00 75.88 126 ARG A CA 1
ATOM 947 C C . ARG A 1 126 ? 12.863 -5.362 -7.269 1.00 75.88 126 ARG A C 1
ATOM 949 O O . ARG A 1 126 ? 12.505 -6.341 -6.620 1.00 75.88 126 ARG A O 1
ATOM 956 N N . ARG A 1 127 ? 12.416 -5.120 -8.504 1.00 74.12 127 ARG A N 1
ATOM 957 C CA . ARG A 1 127 ? 11.605 -6.067 -9.281 1.00 74.12 127 ARG A CA 1
ATOM 958 C C . ARG A 1 127 ? 12.354 -7.398 -9.423 1.00 74.12 127 ARG A C 1
ATOM 960 O O . ARG A 1 127 ? 13.569 -7.405 -9.628 1.00 74.12 127 ARG A O 1
ATOM 967 N N . ALA A 1 128 ? 11.632 -8.518 -9.377 1.00 68.19 128 ALA A N 1
ATOM 968 C CA . ALA A 1 128 ? 12.191 -9.826 -9.710 1.00 68.19 128 ALA A CA 1
ATOM 969 C C . ALA A 1 128 ? 12.844 -9.776 -11.109 1.00 68.19 128 ALA A C 1
ATOM 971 O O . ALA A 1 128 ? 12.190 -9.406 -12.082 1.00 68.19 128 ALA A O 1
ATOM 972 N N . GLY A 1 129 ? 14.146 -10.076 -11.187 1.00 67.38 129 GLY A N 1
ATOM 973 C CA . GLY A 1 129 ? 14.952 -9.977 -12.413 1.00 67.38 129 GLY A CA 1
ATOM 974 C C . GLY A 1 129 ? 15.791 -8.697 -12.562 1.00 67.38 129 GLY A C 1
ATOM 975 O O . GLY A 1 129 ? 16.689 -8.667 -13.395 1.00 67.38 129 GLY A O 1
ATOM 976 N N . ALA A 1 130 ? 15.596 -7.670 -11.725 1.00 66.19 130 ALA A N 1
ATOM 977 C CA . ALA A 1 130 ? 16.418 -6.451 -11.714 1.00 66.19 130 ALA A CA 1
ATOM 978 C C . ALA A 1 130 ? 17.729 -6.639 -10.915 1.00 66.19 130 ALA A C 1
ATOM 980 O O . ALA A 1 130 ? 18.044 -5.886 -9.988 1.00 66.19 130 ALA A O 1
ATOM 981 N N . GLY A 1 131 ? 18.480 -7.698 -11.225 1.00 69.38 131 GLY A N 1
ATOM 982 C CA . GLY A 1 131 ? 19.819 -7.908 -10.676 1.00 69.38 131 GLY A CA 1
ATOM 983 C C . GLY A 1 131 ? 20.774 -6.791 -11.103 1.00 69.38 131 GLY A C 1
ATOM 984 O O . GLY A 1 131 ? 20.592 -6.179 -12.151 1.00 69.38 131 GLY A O 1
ATOM 985 N N . VAL A 1 132 ? 21.805 -6.522 -10.294 1.00 67.25 132 VAL A N 1
ATOM 986 C CA . VAL A 1 132 ? 22.970 -5.778 -10.799 1.00 67.25 132 VAL A CA 1
ATOM 987 C C . VAL A 1 132 ? 23.610 -6.706 -11.830 1.00 67.25 132 VAL A C 1
ATOM 989 O O . VAL A 1 132 ? 23.940 -7.833 -11.445 1.00 67.25 132 VAL A O 1
ATOM 992 N N . PRO A 1 133 ? 23.727 -6.321 -13.111 1.00 64.75 133 PRO A N 1
ATOM 993 C CA . PRO A 1 133 ? 24.294 -7.223 -14.099 1.00 64.75 133 PRO A CA 1
ATOM 994 C C . PRO A 1 133 ? 25.731 -7.550 -13.693 1.00 64.75 133 PRO A C 1
ATOM 996 O O . PRO A 1 133 ? 26.491 -6.668 -13.299 1.00 64.75 133 PRO A O 1
ATOM 999 N N . THR A 1 134 ? 26.055 -8.840 -13.684 1.00 65.62 134 THR A N 1
ATOM 1000 C CA . THR A 1 134 ? 27.402 -9.327 -13.342 1.00 65.62 134 THR A CA 1
ATOM 1001 C C . THR A 1 134 ? 28.362 -9.146 -14.519 1.00 65.62 134 THR A C 1
ATOM 1003 O O . THR A 1 134 ? 29.572 -9.069 -14.330 1.00 65.62 134 THR A O 1
ATOM 1006 N N . ASP A 1 135 ? 27.803 -8.995 -15.718 1.00 66.62 135 ASP A N 1
ATOM 1007 C CA . ASP A 1 135 ? 28.525 -8.629 -16.925 1.00 66.62 135 ASP A CA 1
ATOM 1008 C C . ASP A 1 135 ? 28.758 -7.110 -16.986 1.00 66.62 135 ASP A C 1
ATOM 1010 O O . ASP A 1 135 ? 27.944 -6.337 -16.466 1.00 66.62 135 ASP A O 1
ATOM 1014 N N . PRO A 1 136 ? 29.846 -6.648 -17.629 1.00 65.94 136 PRO A N 1
ATOM 1015 C CA . PRO A 1 136 ? 30.108 -5.226 -17.811 1.00 65.94 136 PRO A CA 1
ATOM 1016 C C . PRO A 1 136 ? 28.959 -4.565 -18.586 1.00 65.94 136 PRO A C 1
ATOM 1018 O O . PRO A 1 136 ? 28.831 -4.710 -19.802 1.00 65.94 136 PRO A O 1
ATOM 1021 N N . VAL A 1 137 ? 28.112 -3.821 -17.871 1.00 58.69 137 VAL A N 1
ATOM 1022 C CA . VAL A 1 137 ? 27.036 -3.028 -18.473 1.00 58.69 137 VAL A CA 1
ATOM 1023 C C . VAL A 1 137 ? 27.659 -1.820 -19.143 1.00 58.69 137 VAL A C 1
ATOM 1025 O O . VAL A 1 137 ? 28.177 -0.924 -18.476 1.00 58.69 137 VAL A O 1
ATOM 1028 N N . TYR A 1 138 ? 27.578 -1.772 -20.467 1.00 57.66 138 TYR A N 1
ATOM 1029 C CA . TYR A 1 138 ? 27.910 -0.571 -21.218 1.00 57.66 138 TYR A CA 1
ATOM 1030 C C . TYR A 1 138 ? 26.829 0.480 -20.935 1.00 57.66 138 TYR A C 1
ATOM 1032 O O . TYR A 1 138 ? 25.697 0.374 -21.407 1.00 57.66 138 TYR A O 1
ATOM 1040 N N . ARG A 1 139 ? 27.138 1.460 -20.083 1.00 56.62 139 ARG A N 1
ATOM 1041 C CA . ARG A 1 139 ? 26.216 2.550 -19.762 1.00 56.62 139 ARG A CA 1
ATOM 1042 C C . ARG A 1 139 ? 26.351 3.622 -20.837 1.00 56.62 139 ARG A C 1
ATOM 1044 O O . ARG A 1 139 ? 27.310 4.388 -20.827 1.00 56.62 139 ARG A O 1
ATOM 1051 N N . HIS A 1 140 ? 25.393 3.663 -21.756 1.00 52.44 140 HIS A N 1
ATOM 1052 C CA . HIS A 1 140 ? 25.309 4.729 -22.751 1.00 52.44 140 HIS A CA 1
ATOM 1053 C C . HIS A 1 140 ? 25.254 6.094 -22.042 1.00 52.44 140 HIS A C 1
ATOM 1055 O O . HIS A 1 140 ? 24.422 6.294 -21.151 1.00 52.44 140 HIS A O 1
ATOM 1061 N N . GLY A 1 141 ? 26.167 7.002 -22.396 1.00 55.50 141 GLY A N 1
ATOM 1062 C CA . GLY A 1 141 ? 26.245 8.363 -21.851 1.00 55.50 141 GLY A CA 1
ATOM 1063 C C . GLY A 1 141 ? 27.411 8.691 -20.906 1.00 55.50 141 GLY A C 1
ATOM 1064 O O . GLY A 1 141 ? 27.498 9.841 -20.485 1.00 55.50 141 GLY A O 1
ATOM 1065 N N . ASP A 1 142 ? 28.336 7.772 -20.596 1.00 58.28 142 ASP A N 1
ATOM 1066 C CA . ASP A 1 142 ? 29.490 8.055 -19.704 1.00 58.28 142 ASP A CA 1
ATOM 1067 C C . ASP A 1 142 ? 30.646 8.834 -20.382 1.00 58.28 142 ASP A C 1
ATOM 1069 O O . ASP A 1 142 ? 31.814 8.706 -20.026 1.00 58.28 142 ASP A O 1
ATOM 1073 N N . GLY A 1 143 ? 30.356 9.615 -21.431 1.00 55.84 143 GLY A N 1
ATOM 1074 C CA . GLY A 1 143 ? 31.324 10.499 -22.105 1.00 55.84 143 GLY A CA 1
ATOM 1075 C C . GLY A 1 143 ? 32.548 9.816 -22.741 1.00 55.84 143 GLY A C 1
ATOM 1076 O O . GLY A 1 143 ? 33.382 10.487 -23.353 1.00 55.84 143 GLY A O 1
ATOM 1077 N N . GLY A 1 144 ? 32.671 8.493 -22.633 1.00 61.06 144 GLY A N 1
ATOM 1078 C CA . GLY A 1 144 ? 33.721 7.713 -23.264 1.00 61.06 144 GLY A CA 1
ATOM 1079 C C . GLY A 1 144 ? 33.596 7.813 -24.779 1.00 61.06 144 GLY A C 1
ATOM 1080 O O . GLY A 1 144 ? 32.551 7.506 -25.349 1.00 61.06 144 GLY A O 1
ATOM 1081 N N . ARG A 1 145 ? 34.679 8.204 -25.461 1.00 56.22 145 ARG A N 1
ATOM 1082 C CA . ARG A 1 145 ? 34.713 8.366 -26.930 1.00 56.22 145 ARG A CA 1
ATOM 1083 C C . ARG A 1 145 ? 34.379 7.092 -27.731 1.00 56.22 145 ARG A C 1
ATOM 1085 O O . ARG A 1 145 ? 34.310 7.161 -28.952 1.00 56.22 145 ARG A O 1
ATOM 1092 N N . GLY A 1 146 ? 34.186 5.951 -27.066 1.00 58.72 146 GLY A N 1
ATOM 1093 C CA . GLY A 1 146 ? 33.717 4.701 -27.666 1.00 58.72 146 GLY A CA 1
ATOM 1094 C C . GLY A 1 146 ? 32.194 4.588 -27.828 1.00 58.72 146 GLY A C 1
ATOM 1095 O O . GLY A 1 146 ? 31.754 3.716 -28.567 1.00 58.72 146 GLY A O 1
ATOM 1096 N N . ASP A 1 147 ? 31.394 5.450 -27.185 1.00 57.44 147 ASP A N 1
ATOM 1097 C CA . ASP A 1 147 ? 29.918 5.399 -27.257 1.00 57.44 147 ASP A CA 1
ATOM 1098 C C . ASP A 1 147 ? 29.362 6.165 -28.475 1.00 57.44 147 ASP A C 1
ATOM 1100 O O . ASP A 1 147 ? 28.308 5.834 -29.008 1.00 57.44 147 ASP A O 1
ATOM 1104 N N . SER A 1 148 ? 30.094 7.169 -28.968 1.00 60.31 148 SER A N 1
ATOM 1105 C CA . SER A 1 148 ? 29.669 8.026 -30.087 1.00 60.31 148 SER A CA 1
ATOM 1106 C C . SER A 1 148 ? 30.300 7.674 -31.437 1.00 60.31 148 SER A C 1
ATOM 1108 O O . SER A 1 148 ? 29.792 8.110 -32.471 1.00 60.31 148 SER A O 1
ATOM 1110 N N . TRP A 1 149 ? 31.364 6.863 -31.467 1.00 65.69 149 TRP A N 1
ATOM 1111 C CA . TRP A 1 149 ? 31.970 6.393 -32.713 1.00 65.69 149 TRP A CA 1
ATOM 1112 C C . TRP A 1 149 ? 31.651 4.918 -32.943 1.00 65.69 149 TRP A C 1
ATOM 1114 O O . TRP A 1 149 ? 32.332 4.026 -32.443 1.00 65.69 149 TRP A O 1
ATOM 1124 N N . VAL A 1 150 ? 30.628 4.657 -33.755 1.00 71.69 150 VAL A N 1
ATOM 1125 C CA . VAL A 1 150 ? 30.318 3.298 -34.204 1.00 71.69 150 VAL A CA 1
ATOM 1126 C C . VAL A 1 150 ? 31.044 3.008 -35.521 1.00 71.69 150 VAL A C 1
ATOM 1128 O O . VAL A 1 150 ? 30.856 3.716 -36.509 1.00 71.69 150 VAL A O 1
ATOM 1131 N N . ASP A 1 151 ? 31.883 1.967 -35.551 1.00 75.94 151 ASP A N 1
ATOM 1132 C CA . ASP A 1 151 ? 32.557 1.521 -36.778 1.00 75.94 151 ASP A CA 1
ATOM 1133 C C . ASP A 1 151 ? 31.524 0.892 -37.744 1.00 75.94 151 ASP A C 1
ATOM 1135 O O . ASP A 1 151 ? 30.785 -0.018 -37.344 1.00 75.94 151 ASP A O 1
ATOM 1139 N N . PRO A 1 152 ? 31.463 1.305 -39.025 1.00 74.88 152 PRO A N 1
ATOM 1140 C CA . PRO A 1 152 ? 30.516 0.762 -40.004 1.00 74.88 152 PRO A CA 1
ATOM 1141 C C . PRO A 1 152 ? 30.596 -0.766 -40.189 1.00 74.88 152 PRO A C 1
ATOM 1143 O O . PRO A 1 152 ? 29.592 -1.397 -40.536 1.00 74.88 152 PRO A O 1
ATOM 1146 N N . LYS A 1 153 ? 31.746 -1.400 -39.925 1.00 75.94 153 LYS A N 1
ATOM 1147 C CA . LYS A 1 153 ? 31.885 -2.867 -39.940 1.00 75.94 153 LYS A CA 1
ATOM 1148 C C . LYS A 1 153 ? 31.157 -3.524 -38.768 1.00 75.94 153 LYS A C 1
ATOM 1150 O O . LYS A 1 153 ? 30.556 -4.581 -38.951 1.00 75.94 153 LYS A O 1
ATOM 1155 N N . THR A 1 154 ? 31.156 -2.887 -37.596 1.00 73.19 154 THR A N 1
ATOM 1156 C CA . THR A 1 154 ? 30.431 -3.387 -36.413 1.00 73.19 154 THR A CA 1
ATOM 1157 C C . THR A 1 154 ? 28.917 -3.276 -36.581 1.00 73.19 154 THR A C 1
ATOM 1159 O O . THR A 1 154 ? 28.197 -4.191 -36.190 1.00 73.19 154 THR A O 1
ATOM 1162 N N . LEU A 1 155 ? 28.433 -2.225 -37.254 1.00 71.12 155 LEU A N 1
ATOM 1163 C CA . LEU A 1 155 ? 27.019 -2.088 -37.623 1.00 71.12 155 LEU A CA 1
ATOM 1164 C C . LEU A 1 155 ? 26.575 -3.181 -38.600 1.00 71.12 155 LEU A C 1
ATOM 1166 O O . LEU A 1 155 ? 25.528 -3.796 -38.407 1.00 71.12 155 LEU A O 1
ATOM 1170 N N . ARG A 1 156 ? 27.395 -3.477 -39.619 1.00 74.38 156 ARG A N 1
ATOM 1171 C CA . ARG A 1 156 ? 27.109 -4.571 -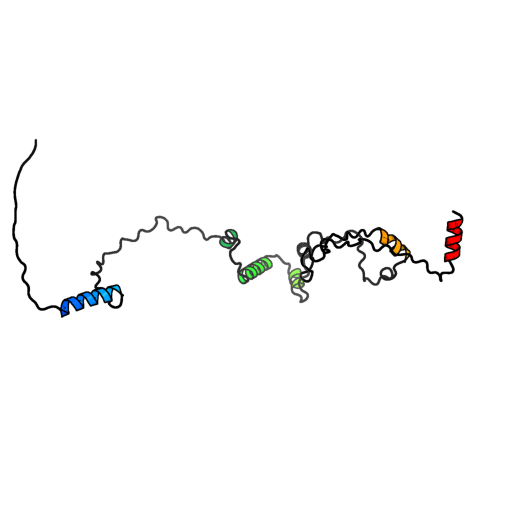40.562 1.00 74.38 156 ARG A CA 1
ATOM 1172 C C . ARG A 1 156 ? 27.099 -5.940 -39.888 1.00 74.38 156 ARG A C 1
ATOM 1174 O O . ARG A 1 156 ? 26.245 -6.754 -40.225 1.00 74.38 156 ARG A O 1
ATOM 1181 N N . ALA A 1 157 ? 28.005 -6.196 -38.946 1.00 72.31 157 ALA A N 1
ATOM 1182 C CA . ALA A 1 157 ? 28.020 -7.454 -38.202 1.00 72.31 157 ALA A CA 1
ATOM 1183 C C . ALA A 1 157 ? 26.777 -7.602 -37.306 1.00 72.31 157 ALA A C 1
ATOM 1185 O O . ALA A 1 157 ? 26.101 -8.623 -37.374 1.00 72.31 157 ALA A O 1
ATOM 1186 N N . LYS A 1 158 ? 26.412 -6.552 -36.555 1.00 63.56 158 LYS A N 1
ATOM 1187 C CA . LYS A 1 158 ? 25.245 -6.563 -35.653 1.00 63.56 158 LYS A CA 1
ATOM 1188 C C . LYS A 1 158 ? 23.894 -6.652 -36.366 1.00 63.56 158 LYS A C 1
ATOM 1190 O O . LYS A 1 158 ? 22.931 -7.108 -35.762 1.00 63.56 158 LYS A O 1
ATOM 1195 N N . SER A 1 159 ? 23.813 -6.256 -37.639 1.00 60.28 159 SER A N 1
ATOM 1196 C CA . SER A 1 159 ? 22.574 -6.375 -38.426 1.00 60.28 159 SER A CA 1
ATOM 1197 C C . SER A 1 159 ? 22.095 -7.820 -38.626 1.00 60.28 159 SER A C 1
ATOM 1199 O O . SER A 1 159 ? 20.938 -8.022 -38.976 1.00 60.28 159 SER A O 1
ATOM 1201 N N . LYS A 1 160 ? 22.957 -8.822 -38.390 1.00 59.59 160 LYS A N 1
ATOM 1202 C CA . LYS A 1 160 ? 22.625 -10.240 -38.584 1.00 59.59 160 LYS A CA 1
ATOM 1203 C C . LYS A 1 160 ? 22.026 -10.929 -37.355 1.00 59.59 160 LYS A C 1
ATOM 1205 O O . LYS A 1 160 ? 21.349 -11.935 -37.523 1.00 59.59 160 LYS A O 1
ATOM 1210 N N . ASP A 1 161 ? 22.231 -10.383 -36.156 1.00 50.34 161 ASP A N 1
ATOM 1211 C CA . ASP A 1 161 ? 21.893 -11.076 -34.900 1.00 50.34 161 ASP A CA 1
ATOM 1212 C C . ASP A 1 161 ? 20.589 -10.581 -34.252 1.00 50.34 161 ASP A C 1
ATOM 1214 O O . ASP A 1 161 ? 20.100 -11.166 -33.287 1.00 50.34 161 ASP A O 1
ATOM 1218 N N . ALA A 1 162 ? 19.985 -9.515 -34.778 1.00 52.28 162 ALA A N 1
ATOM 1219 C CA . ALA A 1 162 ? 18.722 -8.988 -34.277 1.00 52.28 162 ALA A CA 1
ATOM 1220 C C . ALA A 1 162 ? 17.533 -9.666 -34.973 1.00 52.28 162 ALA A C 1
ATOM 1222 O O . ALA A 1 162 ? 16.801 -9.035 -35.733 1.00 52.28 162 ALA A O 1
ATOM 1223 N N . ALA A 1 163 ? 17.316 -10.951 -34.692 1.00 53.69 163 ALA A N 1
ATOM 1224 C CA . ALA A 1 163 ? 16.035 -11.597 -34.965 1.00 53.69 163 ALA A CA 1
ATOM 1225 C C . ALA A 1 163 ? 14.986 -11.051 -33.979 1.00 53.69 163 ALA A C 1
ATOM 1227 O O . ALA A 1 163 ? 14.604 -11.701 -33.006 1.00 53.69 163 ALA A O 1
ATOM 1228 N N . VAL A 1 164 ? 14.564 -9.802 -34.186 1.00 55.09 164 VAL A N 1
ATOM 1229 C CA . VAL A 1 164 ? 13.405 -9.235 -33.499 1.00 55.09 164 VAL A CA 1
ATOM 1230 C C . VAL A 1 164 ? 12.201 -10.017 -34.004 1.00 55.09 164 VAL A C 1
ATOM 1232 O O . VAL A 1 164 ? 11.824 -9.917 -35.169 1.00 55.09 164 VAL A O 1
ATOM 1235 N N . VAL A 1 165 ? 11.626 -10.850 -33.139 1.00 58.06 165 VAL A N 1
ATOM 1236 C CA . VAL A 1 165 ? 10.399 -11.583 -33.453 1.00 58.06 165 VAL A CA 1
ATOM 1237 C C . VAL A 1 165 ? 9.290 -10.547 -33.618 1.00 58.06 165 VAL A C 1
ATOM 1239 O O . VAL A 1 165 ? 8.788 -10.011 -32.634 1.00 58.06 165 VAL A O 1
ATOM 1242 N N . ALA A 1 166 ? 8.942 -10.241 -34.868 1.00 58.41 166 ALA A N 1
ATOM 1243 C CA . ALA A 1 166 ? 8.000 -9.182 -35.234 1.00 58.41 166 ALA A CA 1
ATOM 1244 C C . ALA A 1 166 ? 6.596 -9.352 -34.617 1.00 58.41 166 ALA A C 1
ATOM 1246 O O . ALA A 1 166 ? 5.841 -8.387 -34.527 1.00 58.41 166 ALA A O 1
ATOM 1247 N N . ASP A 1 167 ? 6.273 -10.559 -34.148 1.00 63.69 167 ASP A N 1
ATOM 1248 C CA . ASP A 1 167 ? 4.966 -10.914 -33.592 1.00 63.69 167 ASP A CA 1
ATOM 1249 C C . ASP A 1 167 ? 4.907 -10.900 -32.049 1.00 63.69 167 ASP A C 1
ATOM 1251 O O . ASP A 1 167 ? 3.837 -11.115 -31.465 1.00 63.69 167 ASP A O 1
ATOM 1255 N N . ALA A 1 168 ? 6.032 -10.654 -31.362 1.00 69.50 168 ALA A N 1
ATOM 1256 C CA . ALA A 1 168 ? 6.103 -10.664 -29.901 1.00 69.50 168 ALA A CA 1
ATOM 1257 C C . ALA A 1 168 ? 6.027 -9.241 -29.325 1.00 69.50 168 ALA A C 1
ATOM 1259 O O . ALA A 1 168 ? 6.928 -8.422 -29.496 1.00 69.50 168 ALA A O 1
ATOM 1260 N N . GLU A 1 169 ? 4.944 -8.950 -28.607 1.00 77.06 169 GLU A N 1
ATOM 1261 C CA . GLU A 1 169 ? 4.790 -7.680 -27.903 1.00 77.06 169 GLU A CA 1
ATOM 1262 C C . GLU A 1 169 ? 5.630 -7.661 -26.616 1.00 77.06 169 GLU A C 1
ATOM 1264 O O . GLU A 1 169 ? 5.540 -8.606 -25.830 1.00 77.06 169 GLU A O 1
ATOM 1269 N N . PRO A 1 170 ? 6.416 -6.596 -26.369 1.00 78.44 170 PRO A N 1
ATOM 1270 C CA . PRO A 1 170 ? 7.119 -6.420 -25.105 1.00 78.44 170 PRO A CA 1
ATOM 1271 C C . PRO A 1 170 ? 6.149 -6.273 -23.931 1.00 78.44 170 PRO A C 1
ATOM 1273 O O . PRO A 1 170 ? 5.141 -5.571 -24.038 1.00 78.44 170 PRO A O 1
ATOM 1276 N N . ASP A 1 171 ? 6.495 -6.865 -22.788 1.00 80.44 171 ASP A N 1
ATOM 1277 C CA . ASP A 1 171 ? 5.717 -6.717 -21.559 1.00 80.44 171 ASP A CA 1
ATOM 1278 C C . ASP A 1 171 ? 5.558 -5.244 -21.173 1.00 80.44 171 ASP A C 1
ATOM 1280 O O . ASP A 1 171 ? 6.521 -4.473 -21.154 1.00 80.44 171 ASP A O 1
ATOM 1284 N N . ARG A 1 172 ? 4.337 -4.868 -20.789 1.00 86.50 172 ARG A N 1
ATOM 1285 C CA . ARG A 1 172 ? 4.007 -3.516 -20.335 1.00 86.50 172 ARG A CA 1
ATOM 1286 C C . ARG A 1 172 ? 4.790 -3.146 -19.069 1.00 86.50 172 ARG A C 1
ATOM 1288 O O . ARG A 1 172 ? 4.685 -3.829 -18.048 1.00 86.50 172 ARG A O 1
ATOM 1295 N N . GLN A 1 173 ? 5.517 -2.031 -19.110 1.00 83.94 173 GLN A N 1
ATOM 1296 C CA . GLN A 1 173 ? 6.342 -1.523 -18.007 1.00 83.94 173 GLN A CA 1
ATOM 1297 C C . GLN A 1 173 ? 5.757 -0.270 -17.346 1.00 83.94 173 GLN A C 1
ATOM 1299 O O . GLN A 1 173 ? 5.938 -0.084 -16.142 1.00 83.94 173 GLN A O 1
ATOM 1304 N N . LEU A 1 174 ? 5.048 0.578 -18.098 1.00 89.31 174 LEU A N 1
ATOM 1305 C CA . LEU A 1 174 ? 4.531 1.865 -17.609 1.00 89.31 174 LEU A CA 1
ATOM 1306 C C . LEU A 1 174 ? 3.011 1.988 -17.788 1.00 89.31 174 LEU A C 1
ATOM 1308 O O . LEU A 1 174 ? 2.406 1.344 -18.641 1.00 89.31 174 LEU A O 1
ATOM 1312 N N . LEU A 1 175 ? 2.376 2.856 -16.989 1.00 85.62 175 LEU A N 1
ATOM 1313 C CA . LEU A 1 175 ? 0.937 3.143 -17.105 1.00 85.62 175 LEU A CA 1
ATOM 1314 C C . LEU A 1 175 ? 0.588 3.962 -18.357 1.00 85.62 175 LEU A C 1
ATOM 1316 O O . LEU A 1 175 ? -0.547 3.914 -18.816 1.00 85.62 175 LEU A O 1
ATOM 1320 N N . THR A 1 176 ? 1.572 4.672 -18.908 1.00 90.56 176 THR A N 1
ATOM 1321 C CA . THR A 1 176 ? 1.478 5.417 -20.170 1.00 90.56 176 THR A CA 1
ATOM 1322 C C . THR A 1 176 ? 1.603 4.526 -21.402 1.00 90.56 176 THR A C 1
ATOM 1324 O O . THR A 1 176 ? 1.264 4.959 -22.500 1.00 90.56 176 THR A O 1
ATOM 1327 N N . GLU A 1 177 ? 2.092 3.295 -21.245 1.00 86.75 177 GLU A N 1
ATOM 1328 C CA . GLU A 1 177 ? 2.154 2.344 -22.348 1.00 86.75 177 GLU A CA 1
ATOM 1329 C C . GLU A 1 177 ? 0.778 1.737 -22.628 1.00 86.75 177 GLU A C 1
ATOM 1331 O O . GLU A 1 177 ? -0.005 1.511 -21.692 1.00 86.75 177 GLU A O 1
ATOM 1336 N N . PRO A 1 178 ? 0.480 1.453 -23.911 1.00 88.50 178 PRO A N 1
ATOM 1337 C CA . PRO A 1 178 ? -0.789 0.860 -24.287 1.00 88.50 178 PRO A CA 1
ATOM 1338 C C . PRO A 1 178 ? -0.985 -0.501 -23.593 1.00 88.50 178 PRO A C 1
ATOM 1340 O O . PRO A 1 178 ? -0.008 -1.168 -23.235 1.00 88.50 178 PRO A O 1
ATOM 1343 N N . PRO A 1 179 ? -2.242 -0.929 -23.382 1.00 84.94 179 PRO A N 1
ATOM 1344 C CA . PRO A 1 179 ? -2.529 -2.252 -22.846 1.00 84.94 179 PRO A CA 1
ATOM 1345 C C . PRO A 1 179 ? -1.952 -3.364 -23.731 1.00 84.94 179 PRO A C 1
ATOM 1347 O O . PRO A 1 179 ? -1.794 -3.195 -24.940 1.00 84.94 179 PRO A O 1
ATOM 1350 N N . THR A 1 180 ? -1.689 -4.523 -23.130 1.00 83.00 180 THR A N 1
ATOM 1351 C CA . THR A 1 180 ? -1.184 -5.701 -23.847 1.00 83.00 180 THR A CA 1
ATOM 1352 C C . THR A 1 180 ? -2.147 -6.109 -24.963 1.00 83.00 180 THR A C 1
ATOM 1354 O O . THR A 1 180 ? -3.349 -6.240 -24.732 1.00 83.00 180 THR A O 1
ATOM 1357 N N . GLY A 1 181 ? -1.620 -6.338 -26.157 1.00 80.50 181 GLY A N 1
ATOM 1358 C CA . GLY A 1 181 ? -2.321 -6.733 -27.377 1.00 80.50 181 GLY A CA 1
ATOM 1359 C C . GLY A 1 181 ? -2.434 -5.607 -28.404 1.00 80.50 181 GLY A C 1
ATOM 1360 O O . GLY A 1 181 ? -2.665 -5.885 -29.577 1.00 80.50 181 GLY A O 1
ATOM 1361 N N . TYR A 1 182 ? -2.247 -4.349 -27.995 1.00 83.31 182 TYR A N 1
ATOM 1362 C CA . TYR A 1 182 ? -2.446 -3.183 -28.865 1.00 83.31 182 TYR A CA 1
ATOM 1363 C C . TYR A 1 182 ? -1.235 -2.860 -29.740 1.00 83.31 182 TYR A C 1
ATOM 1365 O O . TYR A 1 182 ? -1.374 -2.146 -30.730 1.00 83.31 182 TYR A O 1
ATOM 1373 N N . ARG A 1 183 ? -0.047 -3.374 -29.397 1.00 80.88 183 ARG A N 1
ATOM 1374 C CA . ARG A 1 183 ? 1.147 -3.249 -30.249 1.00 80.88 183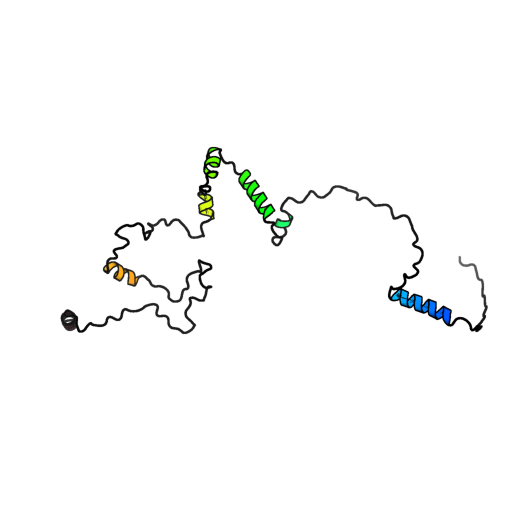 ARG A CA 1
A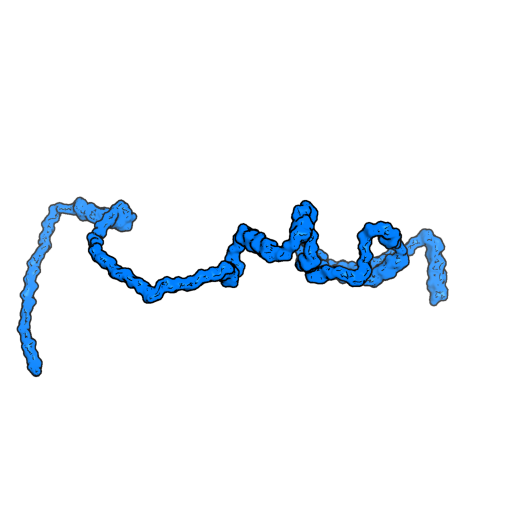TOM 1375 C C . ARG A 1 183 ? 1.236 -4.346 -31.313 1.00 80.88 183 ARG A C 1
ATOM 1377 O O . ARG A 1 183 ? 2.149 -4.302 -32.133 1.00 80.88 183 ARG A O 1
ATOM 1384 N N . LYS A 1 184 ? 0.317 -5.320 -31.317 1.00 76.62 184 LYS A N 1
ATOM 1385 C CA . LYS A 1 184 ? 0.299 -6.383 -32.326 1.00 76.62 184 LYS A CA 1
ATOM 1386 C C . LYS A 1 184 ? -0.303 -5.879 -33.641 1.00 76.62 184 LYS A C 1
ATOM 1388 O O . LYS A 1 184 ? -1.296 -5.150 -33.615 1.00 76.62 184 LYS A O 1
ATOM 1393 N N . PRO A 1 185 ? 0.260 -6.279 -34.791 1.00 75.69 185 PRO A N 1
ATOM 1394 C CA . PRO A 1 185 ? -0.359 -6.015 -36.081 1.00 75.69 185 PRO A CA 1
ATOM 1395 C C . PRO A 1 185 ? -1.760 -6.636 -36.164 1.00 75.69 185 PRO A C 1
ATOM 1397 O O . PRO A 1 185 ? -2.042 -7.662 -35.542 1.00 75.69 185 PRO A O 1
ATOM 1400 N N . ALA A 1 186 ? -2.647 -6.018 -36.948 1.00 75.38 186 ALA A N 1
ATOM 1401 C CA . ALA A 1 186 ? -3.989 -6.544 -37.167 1.00 75.38 186 ALA A CA 1
ATOM 1402 C C . ALA A 1 186 ? -3.928 -7.937 -37.816 1.00 75.38 186 ALA A C 1
ATOM 1404 O O . ALA A 1 186 ? -3.060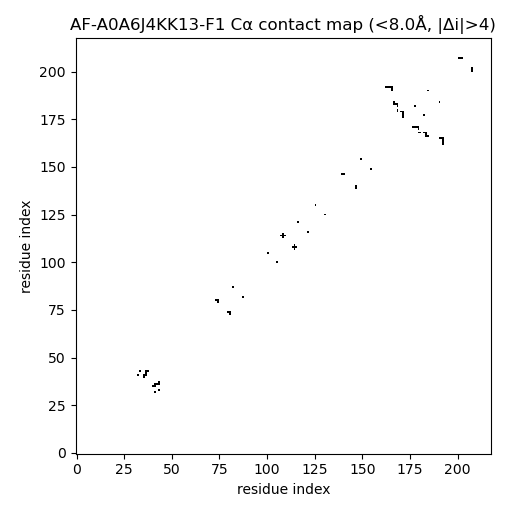 -8.215 -38.650 1.00 75.38 186 ALA A O 1
ATOM 1405 N N . ALA A 1 187 ? -4.872 -8.812 -37.459 1.00 67.25 187 ALA A N 1
ATOM 1406 C CA . ALA A 1 187 ? -4.950 -10.157 -38.018 1.00 67.25 187 ALA A CA 1
ATOM 1407 C C . ALA A 1 187 ? -5.026 -10.090 -39.557 1.00 67.25 187 ALA A C 1
ATOM 1409 O O . ALA A 1 187 ? -6.011 -9.617 -40.119 1.00 67.25 187 ALA A O 1
ATOM 1410 N N . GLY A 1 188 ? -3.960 -10.536 -40.230 1.00 64.56 188 GLY A N 1
ATOM 1411 C CA . GLY A 1 188 ? -3.851 -10.547 -41.692 1.00 64.56 188 GLY A CA 1
ATOM 1412 C C . GLY A 1 188 ? -2.886 -9.523 -42.303 1.00 64.56 188 GLY A C 1
ATOM 1413 O O . GLY A 1 188 ? -2.574 -9.645 -43.489 1.00 64.56 188 GLY A O 1
ATOM 1414 N N . SER A 1 189 ? -2.350 -8.559 -41.543 1.00 63.75 189 SER A N 1
ATOM 1415 C CA . SER A 1 189 ? -1.274 -7.700 -42.057 1.00 63.75 189 SER A CA 1
ATOM 1416 C C . SER A 1 189 ? 0.071 -8.420 -41.965 1.00 63.75 189 SER A C 1
ATOM 1418 O O . SER A 1 189 ? 0.522 -8.765 -40.875 1.00 63.75 189 SER A O 1
ATOM 1420 N N . ARG A 1 190 ? 0.723 -8.646 -43.112 1.00 60.75 190 ARG A N 1
ATOM 1421 C CA . ARG A 1 190 ? 2.076 -9.214 -43.171 1.00 60.75 190 ARG A CA 1
ATOM 1422 C C . ARG A 1 190 ? 3.079 -8.168 -42.681 1.00 60.75 190 ARG A C 1
ATOM 1424 O O . ARG A 1 190 ? 3.441 -7.275 -43.445 1.00 60.75 190 ARG A O 1
ATOM 1431 N N . VAL A 1 191 ? 3.525 -8.273 -41.433 1.00 64.25 191 VAL A N 1
ATOM 1432 C CA . VAL A 1 191 ? 4.695 -7.526 -40.956 1.00 64.25 191 VAL A CA 1
ATOM 1433 C C . VAL A 1 191 ? 5.925 -8.310 -41.388 1.00 64.25 191 VAL A C 1
ATOM 1435 O O . VAL A 1 191 ? 6.111 -9.454 -40.985 1.00 64.25 191 VAL A O 1
ATOM 1438 N N . ARG A 1 192 ? 6.734 -7.732 -42.279 1.00 60.84 192 ARG A N 1
ATOM 1439 C CA . ARG A 1 192 ? 8.031 -8.323 -42.616 1.00 60.84 192 ARG A CA 1
ATOM 1440 C C . ARG A 1 192 ? 8.952 -8.107 -41.419 1.00 60.84 192 ARG A C 1
ATOM 1442 O O . ARG A 1 192 ? 9.072 -6.975 -40.955 1.00 60.84 192 ARG A O 1
ATOM 1449 N N . ALA A 1 193 ? 9.545 -9.183 -40.906 1.00 60.84 193 ALA A N 1
ATOM 1450 C CA . ALA A 1 193 ? 10.515 -9.106 -39.812 1.00 60.84 193 ALA A CA 1
ATOM 1451 C C . ALA A 1 193 ? 11.801 -8.380 -40.244 1.00 60.84 193 ALA A C 1
ATOM 1453 O O . ALA A 1 193 ? 12.531 -7.835 -39.421 1.00 60.84 193 ALA A O 1
ATOM 1454 N N . ASP A 1 194 ? 12.036 -8.337 -41.550 1.00 62.94 194 ASP A N 1
ATOM 1455 C CA . ASP A 1 194 ? 13.206 -7.813 -42.213 1.00 62.94 194 ASP A CA 1
ATOM 1456 C C . ASP A 1 194 ? 12.825 -6.815 -43.318 1.00 62.94 194 ASP A C 1
ATOM 1458 O O . ASP A 1 194 ? 11.983 -7.055 -44.188 1.00 62.94 194 ASP A O 1
ATOM 1462 N N . SER A 1 195 ? 13.482 -5.657 -43.305 1.00 69.06 195 SER A N 1
ATOM 1463 C CA . SER A 1 195 ? 13.646 -4.846 -44.505 1.00 69.06 195 SER A CA 1
ATOM 1464 C C . SER A 1 195 ? 14.972 -5.245 -45.137 1.00 69.06 195 SER A C 1
ATOM 1466 O O . SER A 1 195 ? 16.029 -4.719 -44.791 1.00 69.06 195 SER A O 1
ATOM 1468 N N . GLU A 1 196 ? 14.940 -6.215 -46.052 1.00 68.88 196 GLU A N 1
ATOM 1469 C CA . GLU A 1 196 ? 16.127 -6.502 -46.853 1.00 68.88 196 GLU A CA 1
ATOM 1470 C C . GLU A 1 196 ? 16.554 -5.206 -47.566 1.00 68.88 196 GLU A C 1
ATOM 1472 O O . GLU A 1 196 ? 15.734 -4.583 -48.257 1.00 68.88 196 GLU A O 1
ATOM 1477 N N . PRO A 1 197 ? 17.801 -4.736 -47.375 1.00 71.56 197 PRO A N 1
ATOM 1478 C CA . PRO A 1 197 ? 18.267 -3.541 -48.049 1.00 71.56 197 PRO A CA 1
ATOM 1479 C C . PRO A 1 197 ? 18.269 -3.820 -49.549 1.00 71.56 197 PRO A C 1
ATOM 1481 O O . PRO A 1 197 ? 19.053 -4.631 -50.041 1.00 71.56 197 PRO A O 1
ATOM 1484 N N . VAL A 1 198 ? 17.394 -3.136 -50.286 1.00 72.12 198 VAL A N 1
ATOM 1485 C CA . VAL A 1 198 ? 17.393 -3.195 -51.748 1.00 72.12 198 VAL A CA 1
ATOM 1486 C C . VAL A 1 198 ? 18.674 -2.521 -52.223 1.00 72.12 198 VAL A C 1
ATOM 1488 O O . VAL A 1 198 ? 18.761 -1.293 -52.279 1.00 72.12 198 VAL A O 1
ATOM 1491 N N . THR A 1 199 ? 19.691 -3.318 -52.542 1.00 71.88 199 THR A N 1
ATOM 1492 C CA . THR A 1 199 ? 20.899 -2.834 -53.207 1.00 71.88 199 THR A CA 1
ATOM 1493 C C . THR A 1 199 ? 20.519 -2.422 -54.620 1.00 71.88 199 THR A C 1
ATOM 1495 O O . THR A 1 199 ? 20.400 -3.264 -55.508 1.00 71.88 199 THR A O 1
ATOM 1498 N N . ARG A 1 200 ? 20.272 -1.126 -54.817 1.00 72.25 200 ARG A N 1
ATOM 1499 C CA . ARG A 1 200 ? 20.166 -0.542 -56.153 1.00 72.25 200 ARG A CA 1
ATOM 1500 C C . ARG A 1 200 ? 21.580 -0.317 -56.669 1.00 72.25 200 ARG A C 1
ATOM 1502 O O . ARG A 1 200 ? 22.387 0.293 -55.970 1.00 72.25 200 ARG A O 1
ATOM 1509 N N . GLU A 1 201 ? 21.880 -0.858 -57.843 1.00 72.00 201 GLU A N 1
ATOM 1510 C CA . GLU A 1 201 ? 23.117 -0.527 -58.544 1.00 72.00 201 GLU A CA 1
ATOM 1511 C C . GLU A 1 201 ? 23.022 0.947 -58.953 1.00 72.00 201 GLU A C 1
ATOM 1513 O O . GLU A 1 201 ? 22.066 1.352 -59.612 1.00 72.00 201 GLU A O 1
ATOM 1518 N N . ASP A 1 202 ? 23.955 1.763 -58.469 1.00 75.62 202 ASP A N 1
ATOM 1519 C CA . ASP A 1 202 ? 24.061 3.158 -58.877 1.00 75.62 202 ASP A CA 1
ATOM 1520 C C . ASP A 1 202 ? 24.780 3.193 -60.228 1.00 75.62 202 ASP A C 1
ATOM 1522 O O . ASP A 1 202 ? 25.969 2.877 -60.314 1.00 75.62 202 ASP A O 1
ATOM 1526 N N . GLU A 1 203 ? 24.049 3.536 -61.291 1.00 72.81 203 GLU A N 1
ATOM 1527 C CA . GLU A 1 203 ? 24.584 3.627 -62.656 1.00 72.81 203 GLU A CA 1
ATOM 1528 C C . GLU A 1 203 ? 25.721 4.661 -62.767 1.00 72.81 203 GLU A C 1
ATOM 1530 O O . GLU A 1 203 ? 26.524 4.593 -63.699 1.00 72.81 203 GLU A O 1
ATOM 1535 N N . ALA A 1 204 ? 25.829 5.589 -61.806 1.00 76.44 204 ALA A N 1
ATOM 1536 C CA . ALA A 1 204 ? 26.890 6.588 -61.745 1.00 76.44 204 ALA A CA 1
ATOM 1537 C C . ALA A 1 204 ? 28.155 6.123 -60.991 1.00 76.44 204 ALA A C 1
ATOM 1539 O O . ALA A 1 204 ? 29.138 6.870 -60.964 1.00 76.44 204 ALA A O 1
ATOM 1540 N N . ASP A 1 205 ? 28.181 4.924 -60.387 1.00 79.75 205 ASP A N 1
ATOM 1541 C CA . ASP A 1 205 ? 29.363 4.436 -59.664 1.00 79.75 205 ASP A CA 1
ATOM 1542 C C . ASP A 1 205 ? 30.430 3.899 -60.647 1.00 79.75 205 ASP A C 1
ATOM 1544 O O . ASP A 1 205 ? 30.236 2.850 -61.276 1.00 79.75 205 ASP A O 1
ATOM 1548 N N . PRO A 1 206 ? 31.614 4.538 -60.762 1.00 77.06 206 PRO A N 1
ATOM 1549 C CA . PRO A 1 206 ? 32.673 4.101 -61.679 1.00 77.06 206 PRO A CA 1
ATOM 1550 C C . PRO A 1 206 ? 33.217 2.697 -61.366 1.00 77.06 206 PRO A C 1
ATOM 1552 O O . PRO A 1 206 ? 33.917 2.102 -62.189 1.00 77.06 206 PRO A O 1
ATOM 1555 N N . LYS A 1 207 ? 32.922 2.141 -60.184 1.00 80.00 207 LYS A N 1
ATOM 1556 C CA . LYS A 1 207 ? 33.346 0.789 -59.792 1.00 80.00 207 LYS A CA 1
ATOM 1557 C C . LYS A 1 207 ? 32.389 -0.313 -60.250 1.00 80.00 207 LYS A C 1
ATOM 1559 O O . LYS A 1 207 ? 32.777 -1.483 -60.179 1.00 80.00 207 LYS A O 1
ATOM 1564 N N . ALA A 1 208 ? 31.198 0.018 -60.754 1.00 80.56 208 ALA A N 1
ATOM 1565 C CA . ALA A 1 208 ? 30.217 -0.966 -61.217 1.00 80.56 208 ALA A CA 1
ATOM 1566 C C . ALA A 1 208 ? 30.778 -1.864 -62.338 1.00 80.56 208 ALA A C 1
ATOM 1568 O O . ALA A 1 208 ? 30.649 -3.089 -62.278 1.00 80.56 208 ALA A O 1
ATOM 1569 N N . TYR A 1 209 ? 31.516 -1.279 -63.289 1.00 77.50 209 TYR A N 1
ATOM 1570 C CA . TYR A 1 209 ? 32.152 -2.009 -64.395 1.00 77.50 209 TYR A CA 1
ATOM 1571 C C . TYR A 1 209 ? 33.137 -3.091 -63.912 1.00 77.50 209 TYR A C 1
ATOM 1573 O O . TYR A 1 209 ? 33.13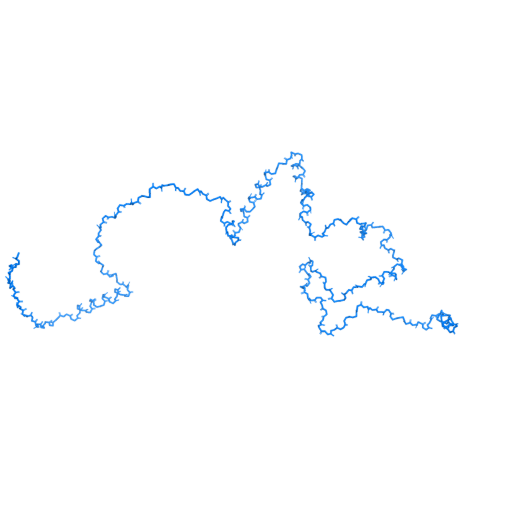5 -4.217 -64.407 1.00 77.50 209 TYR A O 1
ATOM 1581 N N . LEU A 1 210 ? 33.941 -2.788 -62.887 1.00 84.88 210 LEU A N 1
ATOM 1582 C CA . LEU A 1 210 ? 34.925 -3.726 -62.329 1.00 84.88 210 LEU A CA 1
ATOM 1583 C C . LEU A 1 210 ? 34.262 -4.900 -61.596 1.00 84.88 210 LEU A C 1
ATOM 1585 O O . LEU A 1 210 ? 34.784 -6.016 -61.575 1.00 84.88 210 LEU A O 1
ATOM 1589 N N . VAL A 1 211 ? 33.111 -4.657 -60.968 1.00 83.19 211 VAL A N 1
ATOM 1590 C CA . VAL A 1 211 ? 32.319 -5.709 -60.323 1.00 83.19 211 VAL A CA 1
ATOM 1591 C C . VAL A 1 211 ? 31.693 -6.630 -61.374 1.00 83.19 211 VAL A C 1
ATOM 1593 O O . VAL A 1 211 ? 31.724 -7.847 -61.190 1.00 83.19 211 VAL A O 1
ATOM 1596 N N . GLN A 1 212 ? 31.188 -6.072 -62.478 1.00 81.69 212 GLN A N 1
ATOM 1597 C CA . GLN A 1 212 ? 30.608 -6.837 -63.586 1.00 81.69 212 GLN A CA 1
ATOM 1598 C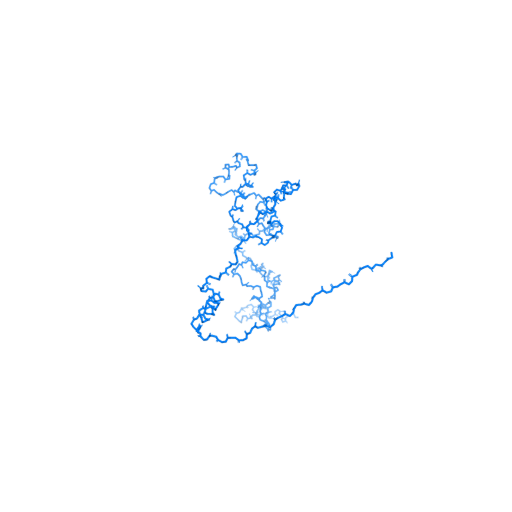 C . GLN A 1 212 ? 31.648 -7.692 -64.324 1.00 81.69 212 GLN A C 1
ATOM 1600 O O . GLN A 1 212 ? 31.391 -8.871 -64.560 1.00 81.69 212 GLN A O 1
ATOM 1605 N N . ASP A 1 213 ? 32.831 -7.145 -64.634 1.00 83.44 213 ASP A N 1
ATOM 1606 C CA . ASP A 1 213 ? 33.896 -7.901 -65.316 1.00 83.44 213 ASP A CA 1
ATOM 1607 C C . ASP A 1 213 ? 34.368 -9.093 -64.472 1.00 83.44 213 ASP A C 1
ATOM 1609 O O . ASP A 1 213 ? 34.545 -10.197 -64.978 1.00 83.44 213 ASP A O 1
ATOM 1613 N N . ARG A 1 214 ? 34.478 -8.912 -63.151 1.00 85.56 214 ARG A N 1
ATOM 1614 C CA . ARG A 1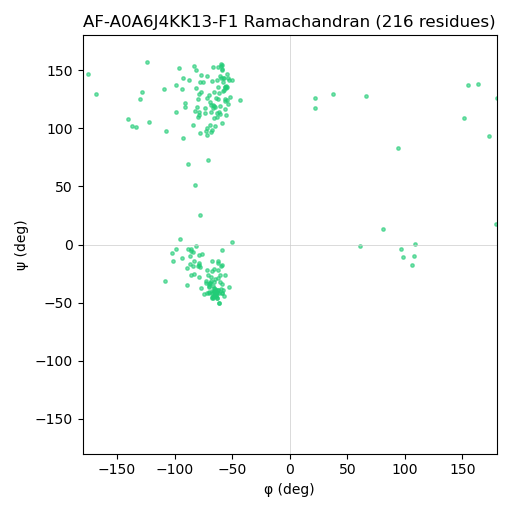 214 ? 34.804 -10.004 -62.225 1.00 85.56 214 ARG A CA 1
ATOM 1615 C C . ARG A 1 214 ? 33.726 -11.088 -62.194 1.00 85.56 214 ARG A C 1
ATOM 1617 O O . ARG A 1 214 ? 34.079 -12.255 -62.281 1.00 85.56 214 ARG A O 1
ATOM 1624 N N . LYS A 1 215 ? 32.438 -10.720 -62.135 1.00 83.94 215 LYS A N 1
ATOM 1625 C CA . LYS A 1 215 ? 31.326 -11.690 -62.194 1.00 83.94 215 LYS A CA 1
ATOM 1626 C C . LYS A 1 215 ? 31.277 -12.468 -63.510 1.00 83.94 215 LYS A C 1
ATOM 1628 O O . LYS A 1 215 ? 30.761 -13.570 -63.529 1.00 83.94 215 LYS A O 1
ATOM 1633 N N . ARG A 1 216 ? 31.752 -11.884 -64.614 1.00 78.50 216 ARG A N 1
ATOM 1634 C CA . ARG A 1 216 ? 31.758 -12.530 -65.936 1.00 78.50 216 ARG A CA 1
ATOM 1635 C C . ARG A 1 216 ? 32.907 -13.531 -66.106 1.00 78.50 216 ARG A C 1
ATOM 1637 O O . ARG A 1 216 ? 32.881 -14.330 -67.036 1.00 78.50 216 ARG A O 1
ATOM 1644 N N . ARG A 1 217 ? 33.942 -13.426 -65.267 1.00 76.38 217 ARG A N 1
ATOM 1645 C CA . ARG A 1 217 ? 35.127 -14.297 -65.283 1.00 76.38 217 ARG A CA 1
ATOM 1646 C C . ARG A 1 217 ? 35.021 -15.485 -64.324 1.00 76.38 217 ARG A C 1
ATOM 1648 O O . ARG A 1 217 ? 35.874 -16.365 -64.398 1.00 76.38 217 ARG A O 1
ATOM 1655 N N . GLU A 1 218 ? 34.028 -15.477 -63.440 1.00 64.75 218 GLU A N 1
ATOM 1656 C CA . GLU A 1 218 ? 33.579 -16.639 -62.659 1.00 64.75 218 GLU A CA 1
ATOM 1657 C C . GLU A 1 218 ? 32.537 -17.433 -63.455 1.00 64.75 218 GLU A C 1
ATOM 1659 O O . GLU A 1 218 ? 32.573 -18.680 -63.364 1.00 64.75 218 GLU A O 1
#

Radius of gyration: 50.24 Å; Cα contacts (8 Å, |Δi|>4): 46; chains: 1; bounding box: 123×68×109 Å

Mean predicted aligned error: 23.19 Å

Nearest PDB structures (foldseek):
  8sf7-assembly1_1J  TM=1.052E-01  e=7.204E+00  Tetrahymena thermophila

pLDDT: mean 70.53, std 13.84, range [35.44, 90.81]

Solvent-accessible surface area (backbone atoms only — not comparable to full-atom values): 15312 Å² total; per-residue (Å²): 136,85,84,86,79,88,81,87,85,87,80,88,84,89,86,78,95,75,92,74,94,82,54,79,73,56,55,51,52,53,51,50,49,50,52,35,26,74,75,62,78,36,87,62,93,67,78,83,80,82,86,68,84,74,80,80,85,83,74,70,96,65,84,78,70,80,76,80,77,58,94,62,50,67,52,73,74,34,84,84,56,85,80,56,67,66,61,51,50,50,54,49,50,52,52,59,69,66,52,90,67,52,75,71,52,50,59,59,42,69,42,97,79,57,51,79,72,49,72,66,54,55,52,70,71,45,58,93,86,65,64,82,73,90,5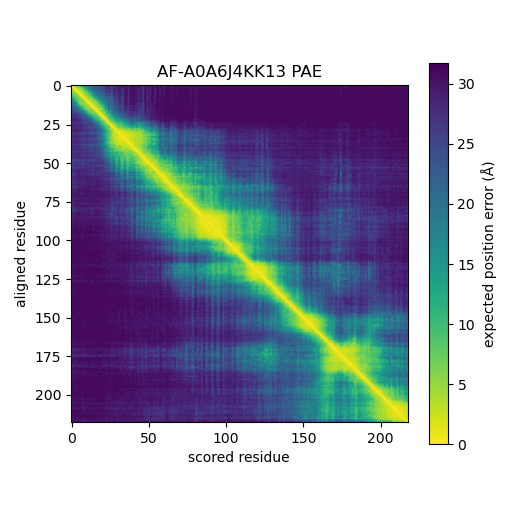8,91,74,83,64,88,82,75,80,52,77,72,78,81,57,79,56,72,68,58,54,62,56,55,68,73,73,68,79,59,62,78,86,66,72,77,81,80,85,53,90,87,49,73,64,94,74,70,82,52,75,60,96,85,62,86,74,71,72,65,82,76,79,80,82,70,84,60,90,83,45,85,61,52,63,61,56,51,55,53,63,73,73,108

Secondary structure (DSSP, 8-state):
-----------------------HHHHHHHHHHHHHHHTTSS---PPPP--PPPPP----S---PPPPPPTTHHHHH-TTSPPPHHHHHHHHHHHHHHS---HHHHHHHSSTT--PPPHHHHHHTSPTT-PPPSS----TTS--TTTT---HHHHHHHTTT----TT-PPPP-STTSPPTTTTSPPTT----S---------TT-TTHHHHHHHHHH-

Sequence (218 aa):
MNGFGIACWAVLVAFGVGATANGAAAQEGAFMKDILGTIGILPKDRDPIDYRERAPLVVPPKLELRPPAGAGSAEARNPQWPRDPDVAAARRREAEARVPTTETERRRFNNDSGGRLSVEEIRAGRRAGAGVPTDPVYRHGDGGRGDSWVDPKTLRAKSKDAAVVADAEPDRQLLTEPPTGYRKPAAGSRVRADSEPVTREDEADPKAYLVQDRKRRE

Organism: NCBI:txid412392

Foldseek 3Di:
DDDDDDDDDDDDDDDDDDDDDDDPPPVVVVVVQVVCCVVVVDPDPDDPDPDDDDDDDDDDPDPDDDPDDDDCPVCVVDVPDDDDVVVVVVVVVVVVVPPDDDPVQVVCCPPPPHRDDDPVRVVVPDDVVNDPDPDPDPDQPPPPPVNPDDDVVNVVVVVPPPQPVLQDDDDDDDPPDDDPPVSGDDVPDDDDSDDDPPPDDDPPDPCPVVVVVVVVVD